Protein AF-A0AAD7I035-F1 (afdb_monomer_lite)

Sequence (228 aa):
MGWVGRDLISHREHSFSTWTPFFSTLRHLICLYLCLMASRVHTRFTDNDDALLVKYIAKYNPGVQGRSGNKIYETLVENAENKWSWAARHPWSGWRDRYRRKEVEFNRRIRKYQAEKNLPTENAHYIPGTQKRKVSDDEDMEESKRKRKRASMEYVRKRAKVEVHEEEESGSEGEVQDEIEYVPFLVHAVLAFMLSDLIQPGTCPLPPHACARYLSRHRDPGRTASLQ

Foldseek 3Di:
DDDDDDDDPPPPPDPPPPPPDPVPVVVVVVVVVVVVVPDPPLDDDDVVNLLVLLVQCLVPPLDPPCLLPLVSLQCQCPCVVCPCVVSVNHHSVVSSVVCVVCVVVSVVSSVVVCVVVVHDHPVPPPDPPDDPPPPPPPPVVVVVVVVVVVVVVVVVVVVVVVVVVVVVPPDDPDPDPPPPPVPPVVVVVVVVVVVVVVDDPPDPVDDPVVVVVVVVVPPDPDPDDDDD

Structure (mmCIF, N/CA/C/O backbone):
data_AF-A0AAD7I035-F1
#
_entry.id   AF-A0AAD7I035-F1
#
loop_
_atom_site.group_PDB
_atom_site.id
_atom_site.type_symbol
_atom_site.label_atom_id
_atom_site.label_alt_id
_atom_site.label_comp_id
_atom_site.label_asym_id
_atom_site.label_entity_id
_atom_site.label_seq_id
_atom_site.pdbx_PDB_ins_code
_atom_site.Cartn_x
_atom_site.Cartn_y
_atom_site.Cartn_z
_atom_site.occupancy
_atom_site.B_iso_or_equiv
_atom_site.auth_seq_id
_atom_site.auth_comp_id
_atom_site.auth_asym_id
_atom_site.auth_atom_id
_atom_site.pdbx_PDB_model_num
ATOM 1 N N . MET A 1 1 ? 0.147 12.382 96.719 1.00 45.06 1 MET A N 1
ATOM 2 C CA . MET A 1 1 ? -0.514 13.520 96.043 1.00 45.06 1 MET A CA 1
ATOM 3 C C . MET A 1 1 ? 0.493 14.038 95.024 1.00 45.06 1 MET A C 1
ATOM 5 O O . MET A 1 1 ? 1.538 14.488 95.448 1.00 45.06 1 MET A O 1
ATOM 9 N N . GLY A 1 2 ? 0.401 13.869 93.712 1.00 59.47 2 GLY A N 1
ATOM 10 C CA . GLY A 1 2 ? -0.707 13.548 92.824 1.00 59.47 2 GLY A CA 1
ATOM 11 C C . GLY A 1 2 ? -0.663 14.572 91.695 1.00 59.47 2 GLY A C 1
ATOM 12 O O . GLY A 1 2 ? -1.162 15.656 91.926 1.00 59.47 2 GLY A O 1
ATOM 13 N N . TRP A 1 3 ? -0.064 14.249 90.541 1.00 42.31 3 TRP A N 1
ATOM 14 C CA . TRP A 1 3 ? -0.272 14.969 89.276 1.00 42.31 3 TRP A CA 1
ATOM 15 C C . TRP A 1 3 ? -0.188 13.964 88.108 1.00 42.31 3 TRP A C 1
ATOM 17 O O . TRP A 1 3 ? 0.754 13.177 88.069 1.00 42.31 3 TRP A O 1
ATOM 27 N N . VAL A 1 4 ? -1.301 13.683 87.409 1.00 46.66 4 VAL A N 1
ATOM 28 C CA . VAL A 1 4 ? -1.787 14.278 86.129 1.00 46.66 4 VAL A CA 1
ATOM 29 C C . VAL A 1 4 ? -0.771 14.095 84.992 1.00 46.66 4 VAL A C 1
ATOM 31 O O . VAL A 1 4 ? 0.379 14.459 85.159 1.00 46.66 4 VAL A O 1
ATOM 34 N N . GLY A 1 5 ? -1.058 13.569 83.804 1.00 47.53 5 GLY A N 1
ATOM 35 C CA . GLY A 1 5 ? -2.248 13.046 83.138 1.00 47.53 5 GLY A CA 1
ATOM 36 C C . GLY A 1 5 ? -1.771 12.607 81.743 1.00 47.53 5 GLY A C 1
ATOM 37 O O . GLY A 1 5 ? -0.877 13.230 81.179 1.00 47.53 5 GLY A O 1
ATOM 38 N N . ARG A 1 6 ? -2.270 11.475 81.236 1.00 48.25 6 ARG A N 1
ATOM 39 C CA . ARG A 1 6 ? -1.911 10.945 79.911 1.00 48.25 6 ARG A CA 1
ATOM 40 C C . ARG A 1 6 ? -2.783 11.624 78.863 1.00 48.25 6 ARG A C 1
ATOM 42 O O . ARG A 1 6 ? -4.003 11.479 78.924 1.00 48.25 6 ARG A O 1
ATOM 49 N N . ASP A 1 7 ? -2.165 12.308 77.911 1.00 56.44 7 ASP A N 1
ATOM 50 C CA . ASP A 1 7 ? -2.861 12.859 76.754 1.00 56.44 7 ASP A CA 1
ATOM 51 C C . ASP A 1 7 ? -3.323 11.727 75.827 1.00 56.44 7 ASP A C 1
ATOM 53 O O . ASP A 1 7 ? -2.526 10.985 75.248 1.00 56.44 7 ASP A O 1
ATOM 57 N N . LEU A 1 8 ? -4.646 11.589 75.713 1.00 50.62 8 LEU A N 1
ATOM 58 C CA . LEU A 1 8 ? -5.305 10.798 74.684 1.00 50.62 8 LEU A CA 1
ATOM 59 C C . LEU A 1 8 ? -5.174 11.527 73.342 1.00 50.62 8 LEU A C 1
ATOM 61 O O . LEU A 1 8 ? -5.821 12.549 73.110 1.00 50.62 8 LEU A O 1
ATOM 65 N N . ILE A 1 9 ? -4.380 10.966 72.431 1.00 57.44 9 ILE A N 1
ATOM 66 C CA . ILE A 1 9 ? -4.366 11.357 71.020 1.00 57.44 9 ILE A CA 1
ATOM 67 C C . ILE A 1 9 ? -5.688 10.895 70.402 1.00 57.44 9 ILE A C 1
ATOM 69 O O . ILE A 1 9 ? -5.910 9.718 70.120 1.00 57.44 9 ILE A O 1
ATOM 73 N N . SER A 1 10 ? -6.591 11.859 70.251 1.00 60.38 10 SER A N 1
ATOM 74 C CA . SER A 1 10 ? -7.872 11.723 69.575 1.00 60.38 10 SER A CA 1
ATOM 75 C C . SER A 1 10 ? -7.628 11.429 68.090 1.00 60.38 10 SER A C 1
ATOM 77 O O . SER A 1 10 ? -7.232 12.309 67.322 1.00 60.38 10 SER A O 1
ATOM 79 N N . HIS A 1 11 ? -7.831 10.172 67.687 1.00 45.28 11 HIS A N 1
ATOM 80 C CA . HIS A 1 11 ? -7.890 9.775 66.283 1.00 45.28 11 HIS A CA 1
ATOM 81 C C . HIS A 1 11 ? -9.107 10.444 65.637 1.00 45.28 11 HIS A C 1
ATOM 83 O O . HIS A 1 11 ? -10.247 10.003 65.758 1.00 45.28 11 HIS A O 1
ATOM 89 N N . ARG A 1 12 ? -8.839 11.564 64.968 1.00 54.31 12 ARG A N 1
ATOM 90 C CA . ARG A 1 12 ? -9.788 12.313 64.153 1.00 54.31 12 ARG A CA 1
ATOM 91 C C . ARG A 1 12 ? -10.077 11.517 62.883 1.00 54.31 12 ARG A C 1
ATOM 93 O O . ARG A 1 12 ? -9.385 11.683 61.878 1.00 54.31 12 ARG A O 1
ATOM 100 N N . GLU A 1 13 ? -11.094 10.662 62.943 1.00 51.31 13 GLU A N 1
ATOM 101 C CA . GLU A 1 13 ? -11.678 9.998 61.779 1.00 51.31 13 GLU A CA 1
ATOM 102 C C . GLU A 1 13 ? -12.169 11.055 60.778 1.00 51.31 13 GLU A C 1
ATOM 104 O O . GLU A 1 13 ? -13.248 11.635 60.902 1.00 51.31 13 GLU A O 1
ATOM 109 N N . HIS A 1 14 ? -11.335 11.355 59.780 1.00 53.62 14 HIS A N 1
ATOM 110 C CA . HIS A 1 14 ? -11.759 12.122 58.620 1.00 53.62 14 HIS A CA 1
ATOM 111 C C . HIS A 1 14 ? -12.588 11.200 57.738 1.00 53.62 14 HIS A C 1
ATOM 113 O O . HIS A 1 14 ? -12.058 10.386 56.986 1.00 53.62 14 HIS A O 1
ATOM 119 N N . SER A 1 15 ? -13.905 11.364 57.840 1.00 57.28 15 SER A N 1
ATOM 120 C CA . SER A 1 15 ? -14.875 10.887 56.862 1.00 57.28 15 SER A CA 1
ATOM 121 C C . SER A 1 15 ? -14.508 11.399 55.462 1.00 57.28 15 SER A C 1
ATOM 123 O O . SER A 1 15 ? -14.905 12.489 55.052 1.00 57.28 15 SER A O 1
ATOM 125 N N . PHE A 1 16 ? -13.757 10.600 54.705 1.00 47.81 16 PHE A N 1
ATOM 126 C CA . PHE A 1 16 ? -13.584 10.728 53.257 1.00 47.81 16 PHE A CA 1
ATOM 127 C C . PHE A 1 16 ? -14.875 10.251 52.562 1.00 47.81 16 PHE A C 1
ATOM 129 O O . PHE A 1 16 ? -14.910 9.191 51.950 1.00 47.81 16 PHE A O 1
ATOM 136 N N . SER A 1 17 ? -15.984 10.985 52.709 1.00 55.03 17 SER A N 1
ATOM 137 C CA . SER A 1 17 ? -17.295 10.560 52.171 1.00 55.03 17 SER A CA 1
ATOM 138 C C . SER A 1 17 ? -17.927 11.538 51.170 1.00 55.03 17 SER A C 1
ATOM 140 O O . SER A 1 17 ? -19.093 11.401 50.822 1.00 55.03 17 SER A O 1
ATOM 142 N N . THR A 1 18 ? -17.185 12.526 50.655 1.00 52.34 18 THR A N 1
ATOM 143 C CA . THR A 1 18 ? -17.774 13.565 49.776 1.00 52.34 18 THR A CA 1
ATOM 144 C C . THR A 1 18 ? -16.933 13.971 48.558 1.00 52.34 18 THR A C 1
ATOM 146 O O . THR A 1 18 ? -17.099 15.069 48.036 1.00 52.34 18 THR A O 1
ATOM 149 N N . TRP A 1 19 ? -16.074 13.091 48.032 1.00 53.50 19 TRP A N 1
ATOM 150 C CA . TRP A 1 19 ? -15.298 13.356 46.803 1.00 53.50 19 TRP A CA 1
ATOM 151 C C . TRP A 1 19 ? -15.692 12.427 45.643 1.00 53.50 19 TRP A C 1
ATOM 153 O O . TRP A 1 19 ? -14.873 11.671 45.131 1.00 53.50 19 TRP A O 1
ATOM 163 N N . THR A 1 20 ? -16.953 12.459 45.201 1.00 53.50 20 THR A N 1
ATOM 164 C CA . THR A 1 20 ? -17.423 11.645 44.057 1.00 53.50 20 THR A CA 1
ATOM 165 C C . THR A 1 20 ? -18.327 12.408 43.078 1.00 53.50 20 THR A C 1
ATOM 167 O O . THR A 1 20 ? -19.483 12.051 42.867 1.00 53.50 20 THR A O 1
ATOM 170 N N . PRO A 1 21 ? -17.796 13.445 42.403 1.00 53.84 21 PRO A N 1
ATOM 171 C CA . PRO A 1 21 ? -18.215 13.658 41.011 1.00 53.84 21 PRO A CA 1
ATOM 172 C C . PRO A 1 21 ? -17.063 13.693 39.990 1.00 53.84 21 PRO A C 1
ATOM 174 O O . PRO A 1 21 ? -17.316 13.572 38.795 1.00 53.84 21 PRO A O 1
ATOM 177 N N . PHE A 1 22 ? -15.797 13.781 40.418 1.00 52.66 22 PHE A N 1
ATOM 178 C CA . PHE A 1 22 ? -14.661 13.916 39.487 1.00 52.66 22 PHE A CA 1
ATOM 179 C C . PHE A 1 22 ? -14.117 12.590 38.922 1.00 52.66 22 PHE A C 1
ATOM 181 O O . PHE A 1 22 ? -13.566 12.569 37.826 1.00 52.66 22 PHE A O 1
ATOM 188 N N . PHE A 1 23 ? -14.307 11.462 39.611 1.00 52.88 23 PHE A N 1
ATOM 189 C CA . PHE A 1 23 ? -13.742 10.171 39.183 1.00 52.88 23 PHE A CA 1
ATOM 190 C C . PHE A 1 23 ? -14.592 9.415 38.141 1.00 52.88 23 PHE A C 1
ATOM 192 O O . PHE A 1 23 ? -14.125 8.443 37.546 1.00 52.88 23 PHE A O 1
ATOM 199 N N . SER A 1 24 ? -15.819 9.874 37.866 1.00 56.06 24 SER A N 1
ATOM 200 C CA . SER A 1 24 ? -16.723 9.242 36.888 1.00 56.06 24 SER A CA 1
ATOM 201 C C . SER A 1 24 ? -16.282 9.479 35.434 1.00 56.06 24 SER A C 1
ATOM 203 O O . SER A 1 24 ? -16.303 8.572 34.601 1.00 56.06 24 SER A O 1
ATOM 205 N N . THR A 1 25 ? -15.788 10.679 35.123 1.00 57.50 25 THR A N 1
ATOM 206 C CA . THR A 1 25 ? -15.349 11.045 33.765 1.00 57.50 25 THR A CA 1
ATOM 207 C C . THR A 1 25 ? -14.040 10.361 33.373 1.00 57.50 25 THR A C 1
ATOM 209 O O . THR A 1 25 ? -13.885 9.927 32.230 1.00 57.50 25 THR A O 1
ATOM 212 N N . LEU A 1 26 ? -13.123 10.171 34.326 1.00 63.47 26 LEU A N 1
ATOM 213 C CA . LEU A 1 26 ? -11.841 9.509 34.079 1.00 63.47 26 LEU A CA 1
ATOM 214 C C . LEU A 1 26 ? -12.014 8.012 33.777 1.00 63.47 26 LEU A C 1
ATOM 216 O O . LEU A 1 26 ? -11.324 7.470 32.914 1.00 63.47 26 LEU A O 1
ATOM 220 N N . ARG A 1 27 ? -12.999 7.356 34.405 1.00 59.50 27 ARG A N 1
ATOM 221 C CA . ARG A 1 27 ? -13.331 5.946 34.151 1.00 59.50 27 ARG A CA 1
ATOM 222 C C . ARG A 1 27 ? -13.883 5.729 32.735 1.00 59.50 27 ARG A C 1
ATOM 224 O O . ARG A 1 27 ? -13.544 4.732 32.101 1.00 59.50 27 ARG A O 1
ATOM 231 N N . HIS A 1 28 ? -14.652 6.682 32.199 1.00 67.94 28 HIS A N 1
ATOM 232 C CA . HIS A 1 28 ? -15.099 6.654 30.801 1.00 67.94 28 HIS A CA 1
ATOM 233 C C . HIS A 1 28 ? -13.962 6.917 29.808 1.00 67.94 28 HIS A C 1
ATOM 235 O O . HIS A 1 28 ? -13.863 6.211 28.806 1.00 67.94 28 HIS A O 1
ATOM 241 N N . LEU A 1 29 ? -13.075 7.875 30.091 1.00 68.50 29 LEU A N 1
ATOM 242 C CA . LEU A 1 29 ? -11.939 8.183 29.217 1.00 68.50 29 LEU A CA 1
ATOM 243 C C . LEU A 1 29 ? -10.923 7.037 29.161 1.00 68.50 29 LEU A C 1
ATOM 245 O O . LEU A 1 29 ? -10.471 6.682 28.077 1.00 68.50 29 LEU A O 1
ATOM 249 N N . ILE A 1 30 ? -10.626 6.397 30.295 1.00 69.69 30 ILE A N 1
ATOM 250 C CA . ILE A 1 30 ? -9.742 5.224 30.348 1.00 69.69 30 ILE A CA 1
ATOM 251 C C . ILE A 1 30 ? -10.386 4.020 29.649 1.00 69.69 30 ILE A C 1
ATOM 253 O O . ILE A 1 30 ? -9.701 3.298 28.931 1.00 69.69 30 ILE A O 1
ATOM 257 N N . CYS A 1 31 ? -11.701 3.818 29.782 1.00 61.22 31 CYS A N 1
ATOM 258 C CA . CYS A 1 31 ? -12.397 2.732 29.089 1.00 61.22 31 CYS A CA 1
ATOM 259 C C . CYS A 1 31 ? -12.448 2.957 27.563 1.00 61.22 31 CYS A C 1
ATOM 261 O O . CYS A 1 31 ? -12.230 2.015 26.805 1.00 61.22 31 CYS A O 1
ATOM 263 N N . LEU A 1 32 ? -12.626 4.202 27.098 1.00 64.56 32 LEU A N 1
ATOM 264 C CA . LEU A 1 32 ? -12.487 4.560 25.679 1.00 64.56 32 LEU A CA 1
ATOM 265 C C . LEU A 1 32 ? -11.048 4.368 25.179 1.00 64.56 32 LEU A C 1
ATOM 267 O O . LEU A 1 32 ? -10.854 3.846 24.084 1.00 64.56 32 LEU A O 1
ATOM 271 N N . TYR A 1 33 ? -10.043 4.725 25.982 1.00 66.50 33 TYR A N 1
ATOM 272 C CA . TYR A 1 33 ? -8.629 4.572 25.634 1.00 66.50 33 TYR A CA 1
ATOM 273 C C . TYR A 1 33 ? -8.201 3.097 25.570 1.00 66.50 33 TYR A C 1
ATOM 275 O O . TYR A 1 33 ? -7.524 2.686 24.633 1.00 66.50 33 TYR A O 1
ATOM 283 N N . LEU A 1 34 ? -8.653 2.264 26.511 1.00 58.75 34 LEU A N 1
ATOM 284 C CA . LEU A 1 34 ? -8.387 0.823 26.510 1.00 58.75 34 LEU A CA 1
ATOM 285 C C . LEU A 1 34 ? -9.183 0.083 25.423 1.00 58.75 34 LEU A C 1
ATOM 287 O O . LEU A 1 34 ? -8.663 -0.863 24.840 1.00 58.75 34 LEU A O 1
ATOM 291 N N . CYS A 1 35 ? -10.389 0.543 25.071 1.00 54.62 35 CYS A N 1
ATOM 292 C CA . CYS A 1 35 ? -11.135 0.031 23.916 1.00 54.62 35 CYS A CA 1
ATOM 293 C C . CYS A 1 35 ? -10.466 0.424 22.581 1.00 54.62 35 CYS A C 1
ATOM 295 O O . CYS A 1 35 ? -10.416 -0.382 21.655 1.00 54.62 35 CYS A O 1
ATOM 297 N N . LEU A 1 36 ? -9.852 1.613 22.500 1.00 57.78 36 LEU A N 1
ATOM 298 C CA . LEU A 1 36 ? -9.013 2.037 21.367 1.00 57.78 36 LEU A CA 1
ATOM 299 C C . LEU A 1 36 ? -7.725 1.194 21.239 1.00 57.78 36 LEU A C 1
ATOM 301 O O . LEU A 1 36 ? -7.207 1.016 20.136 1.00 57.78 36 LEU A O 1
ATOM 305 N N . MET A 1 37 ? -7.216 0.670 22.360 1.00 60.38 37 MET A N 1
ATOM 306 C CA . MET A 1 37 ? -5.990 -0.137 22.441 1.00 60.38 37 MET A CA 1
ATOM 307 C C . MET A 1 37 ? -6.234 -1.651 22.397 1.00 60.38 37 MET A C 1
ATOM 309 O O . MET A 1 37 ? -5.267 -2.415 22.356 1.00 60.38 37 MET A O 1
ATOM 313 N N . ALA A 1 38 ? -7.492 -2.106 22.380 1.00 56.00 38 ALA A N 1
ATOM 314 C CA . ALA A 1 38 ? -7.850 -3.515 22.307 1.00 56.00 38 ALA A CA 1
ATOM 315 C C . ALA A 1 38 ? -7.392 -4.114 20.968 1.00 56.00 38 ALA A C 1
ATOM 317 O O . ALA A 1 38 ? -8.094 -4.079 19.963 1.00 56.00 38 ALA A O 1
ATOM 318 N N . SER A 1 39 ? -6.167 -4.643 20.990 1.00 53.62 39 SER A N 1
ATOM 319 C CA . SER A 1 39 ? -5.624 -5.692 20.135 1.00 53.62 39 SER A CA 1
ATOM 320 C C . SER A 1 39 ? -6.113 -5.629 18.695 1.00 53.62 39 SER A C 1
ATOM 322 O O . SER A 1 39 ? -7.075 -6.297 18.315 1.00 53.62 39 SER A O 1
ATOM 324 N N . ARG A 1 40 ? -5.386 -4.881 17.858 1.00 60.06 40 ARG A N 1
ATOM 325 C CA . ARG A 1 40 ? -5.438 -5.076 16.406 1.00 60.06 40 ARG A CA 1
ATOM 326 C C . ARG A 1 40 ? -5.016 -6.515 16.128 1.00 60.06 40 ARG A C 1
ATOM 328 O O . ARG A 1 40 ? -3.833 -6.793 15.951 1.00 60.06 40 ARG A O 1
ATOM 335 N N . VAL A 1 41 ? -5.979 -7.433 16.134 1.00 68.00 41 VAL A N 1
ATOM 336 C CA . VAL A 1 41 ? -5.798 -8.799 15.664 1.00 68.00 41 VAL A CA 1
ATOM 337 C C . VAL A 1 41 ? -5.250 -8.654 14.257 1.00 68.00 41 VAL A C 1
ATOM 339 O O . VAL A 1 41 ? -5.949 -8.181 13.358 1.00 68.00 41 VAL A O 1
ATOM 342 N N . HIS A 1 42 ? -3.965 -8.965 14.082 1.00 73.25 42 HIS A N 1
ATOM 343 C CA . HIS A 1 42 ? -3.340 -8.864 12.779 1.00 73.25 42 HIS A CA 1
ATOM 344 C C . HIS A 1 42 ? -3.988 -9.930 11.906 1.00 73.25 42 HIS A C 1
ATOM 346 O O . HIS A 1 42 ? -3.659 -11.115 11.977 1.00 73.25 42 HIS A O 1
ATOM 352 N N . THR A 1 43 ? -4.952 -9.512 11.092 1.00 89.12 43 THR A N 1
ATOM 353 C CA . THR A 1 43 ? -5.570 -10.425 10.142 1.00 89.12 43 THR A CA 1
ATOM 354 C C . THR A 1 43 ? -4.501 -10.834 9.129 1.00 89.12 43 THR A C 1
ATOM 356 O O . THR A 1 43 ? -3.608 -10.052 8.789 1.00 89.12 43 THR A O 1
ATOM 359 N N . ARG A 1 44 ? -4.505 -12.096 8.692 1.00 94.81 44 ARG A N 1
ATOM 360 C CA . ARG A 1 44 ? -3.565 -12.545 7.658 1.00 94.81 44 ARG A CA 1
ATOM 361 C C . ARG A 1 44 ? -4.016 -11.993 6.306 1.00 94.81 44 ARG A C 1
ATOM 363 O O . ARG A 1 44 ? -5.199 -12.038 5.979 1.00 94.81 44 ARG A O 1
ATOM 370 N N . PHE A 1 45 ? -3.068 -11.495 5.517 1.00 97.25 45 PHE A N 1
ATOM 371 C CA . PHE A 1 45 ? -3.329 -11.076 4.140 1.00 97.25 45 PHE A CA 1
ATOM 372 C C . PHE A 1 45 ? -3.639 -12.285 3.259 1.00 97.25 45 PHE A C 1
ATOM 374 O O . PHE A 1 45 ? -2.842 -13.224 3.193 1.00 97.25 45 PHE A O 1
ATOM 381 N N . THR A 1 46 ? -4.762 -12.220 2.553 1.00 97.69 46 THR A N 1
ATOM 382 C CA . THR A 1 46 ? -5.189 -13.232 1.580 1.00 97.69 46 THR A CA 1
ATOM 383 C C . THR A 1 46 ? -4.748 -12.865 0.159 1.00 97.69 46 THR A C 1
ATOM 385 O O . THR A 1 46 ? -4.375 -11.724 -0.115 1.00 97.69 46 THR A O 1
ATOM 388 N N . ASP A 1 47 ? -4.824 -13.803 -0.784 1.00 97.94 47 ASP A N 1
ATOM 389 C CA . ASP A 1 47 ? -4.520 -13.502 -2.193 1.00 97.94 47 ASP A CA 1
ATOM 390 C C . ASP A 1 47 ? -5.563 -12.576 -2.835 1.00 97.94 47 ASP A C 1
ATOM 392 O O . ASP A 1 47 ? -5.242 -11.801 -3.743 1.00 97.94 47 ASP A O 1
ATOM 396 N N . ASN A 1 48 ? -6.802 -12.609 -2.330 1.00 97.75 48 ASN A N 1
ATOM 397 C CA . ASN A 1 48 ? -7.857 -11.685 -2.733 1.00 97.75 48 ASN A CA 1
ATOM 398 C C . ASN A 1 48 ? -7.538 -10.248 -2.291 1.00 97.75 48 ASN A C 1
ATOM 400 O O . ASN A 1 48 ? -7.690 -9.321 -3.081 1.00 97.75 48 ASN A O 1
ATOM 404 N N . ASP A 1 49 ? -7.018 -10.074 -1.072 1.00 97.81 49 ASP A N 1
ATOM 405 C CA . ASP A 1 49 ? -6.532 -8.777 -0.579 1.00 97.81 49 ASP A CA 1
ATOM 406 C C . ASP A 1 49 ? -5.423 -8.225 -1.486 1.00 97.81 49 ASP A C 1
ATOM 408 O O . ASP A 1 49 ? -5.479 -7.073 -1.915 1.00 97.81 49 ASP A O 1
ATOM 412 N N . ASP A 1 50 ? -4.454 -9.073 -1.850 1.00 98.38 50 ASP A N 1
ATOM 413 C CA . ASP A 1 50 ? -3.371 -8.697 -2.762 1.00 98.38 50 ASP A CA 1
ATOM 414 C C . ASP A 1 50 ? -3.924 -8.302 -4.151 1.00 98.38 50 ASP A C 1
ATOM 416 O O . ASP A 1 50 ? -3.469 -7.329 -4.755 1.00 98.38 50 ASP A O 1
ATOM 420 N N . ALA A 1 51 ? -4.929 -9.020 -4.667 1.00 98.31 51 ALA A N 1
ATOM 421 C CA . ALA A 1 51 ? -5.566 -8.703 -5.947 1.00 98.31 51 ALA A CA 1
ATOM 422 C C . ALA A 1 51 ? -6.330 -7.371 -5.921 1.00 98.31 51 ALA A C 1
ATOM 424 O O . ALA A 1 51 ? -6.255 -6.600 -6.880 1.00 98.31 51 ALA A O 1
ATOM 425 N N . LEU A 1 52 ? -7.058 -7.095 -4.841 1.00 97.94 52 LEU A N 1
ATOM 426 C CA . LEU A 1 52 ? -7.798 -5.849 -4.656 1.00 97.94 52 LEU A CA 1
ATOM 427 C C . LEU A 1 52 ? -6.852 -4.654 -4.514 1.00 97.94 52 LEU A C 1
ATOM 429 O O . LEU A 1 52 ? -7.066 -3.629 -5.166 1.00 97.94 52 LEU A O 1
ATOM 433 N N . LEU A 1 53 ? -5.758 -4.816 -3.765 1.00 97.88 53 LEU A N 1
ATOM 434 C CA . LEU A 1 53 ? -4.729 -3.789 -3.635 1.00 97.88 53 LEU A CA 1
ATOM 435 C C . LEU A 1 53 ? -4.066 -3.472 -4.986 1.00 97.88 53 LEU A C 1
ATOM 437 O O . LEU A 1 53 ? -3.925 -2.301 -5.336 1.00 97.88 53 LEU A O 1
ATOM 441 N N . VAL A 1 54 ? -3.728 -4.489 -5.790 1.00 98.06 54 VAL A N 1
ATOM 442 C CA . VAL A 1 54 ? -3.203 -4.296 -7.157 1.00 98.06 54 VAL A CA 1
ATOM 443 C C . VAL A 1 54 ? -4.172 -3.484 -8.019 1.00 98.06 54 VAL A C 1
ATOM 445 O O . VAL A 1 54 ? -3.751 -2.529 -8.671 1.00 98.06 54 VAL A O 1
ATOM 448 N N . LYS A 1 55 ? -5.466 -3.833 -8.010 1.00 97.44 55 LYS A N 1
ATOM 449 C CA . LYS A 1 55 ? -6.501 -3.117 -8.777 1.00 97.44 55 LYS A CA 1
ATOM 450 C C . LYS A 1 55 ? -6.614 -1.654 -8.351 1.00 97.44 55 LYS A C 1
ATOM 452 O O . LYS A 1 55 ? -6.760 -0.781 -9.205 1.00 97.44 55 LYS A O 1
ATOM 457 N N . TYR A 1 56 ? -6.547 -1.393 -7.046 1.00 97.00 56 TYR A N 1
ATOM 458 C CA . TYR A 1 56 ? -6.606 -0.043 -6.497 1.00 97.00 56 TYR A CA 1
ATOM 459 C C . TYR A 1 56 ? -5.396 0.793 -6.930 1.00 97.00 56 TYR A C 1
ATOM 461 O O . TYR A 1 56 ? -5.575 1.845 -7.544 1.00 97.00 56 TYR A O 1
ATOM 469 N N . ILE A 1 57 ? -4.171 0.303 -6.701 1.00 96.62 57 ILE A N 1
ATOM 470 C CA . ILE A 1 57 ? -2.946 1.031 -7.071 1.00 96.62 57 ILE A CA 1
ATOM 471 C C . ILE A 1 57 ? -2.921 1.293 -8.580 1.00 96.62 57 ILE A C 1
ATOM 473 O O . ILE A 1 57 ? -2.666 2.417 -8.994 1.00 96.62 57 ILE A O 1
ATOM 477 N N . ALA A 1 58 ? -3.272 0.300 -9.403 1.00 96.31 58 ALA A N 1
ATOM 478 C CA . ALA A 1 58 ? -3.295 0.448 -10.857 1.00 96.31 58 ALA A CA 1
ATOM 479 C C . ALA A 1 58 ? -4.233 1.562 -11.354 1.00 96.31 58 ALA A C 1
ATOM 481 O O . ALA A 1 58 ? -3.950 2.171 -12.385 1.00 96.31 58 ALA A O 1
ATOM 482 N N . LYS A 1 59 ? -5.338 1.811 -10.637 1.00 94.81 59 LYS A N 1
ATOM 483 C CA . LYS A 1 59 ? -6.345 2.822 -10.982 1.00 94.81 59 LYS A CA 1
ATOM 484 C C . LYS A 1 59 ? -5.978 4.220 -10.479 1.00 94.81 59 LYS A C 1
ATOM 486 O O . LYS A 1 59 ? -6.192 5.184 -11.205 1.00 94.81 59 LYS A O 1
ATOM 491 N N . TYR A 1 60 ? -5.473 4.331 -9.250 1.00 93.69 60 TYR A N 1
ATOM 492 C CA . TYR A 1 60 ? -5.266 5.621 -8.573 1.00 93.69 60 TYR A CA 1
ATOM 493 C C . TYR A 1 60 ? -3.827 6.140 -8.632 1.00 93.69 60 TYR A C 1
ATOM 495 O O . TYR A 1 60 ? -3.615 7.340 -8.495 1.00 93.69 60 TYR A O 1
ATOM 503 N N . ASN A 1 61 ? -2.843 5.269 -8.858 1.00 92.94 61 ASN A N 1
ATOM 504 C CA . ASN A 1 61 ? -1.461 5.669 -9.092 1.00 92.94 61 ASN A CA 1
ATOM 505 C C . ASN A 1 61 ? -0.857 4.881 -10.266 1.00 92.94 61 ASN A C 1
ATOM 507 O O . ASN A 1 61 ? -0.201 3.850 -10.065 1.00 92.94 61 ASN A O 1
ATOM 511 N N . PRO A 1 62 ? -1.084 5.345 -11.509 1.00 91.06 62 PRO A N 1
ATOM 512 C CA . PRO A 1 62 ? -0.588 4.646 -12.680 1.00 91.06 62 PRO A CA 1
ATOM 513 C C . PRO A 1 62 ? 0.944 4.618 -12.757 1.00 91.06 62 PRO A C 1
ATOM 515 O O . PRO A 1 62 ? 1.497 3.643 -13.273 1.00 91.06 62 PRO A O 1
ATOM 518 N N . GLY A 1 63 ? 1.618 5.627 -12.192 1.00 88.25 63 GLY A N 1
ATOM 519 C CA . GLY A 1 63 ? 3.075 5.731 -12.109 1.00 88.25 63 GLY A CA 1
ATOM 520 C C . GLY A 1 63 ? 3.698 4.757 -11.113 1.00 88.25 63 GLY A C 1
ATOM 521 O O . GLY A 1 63 ? 3.064 4.386 -10.130 1.00 88.25 63 GLY A O 1
ATOM 522 N N . VAL A 1 64 ? 4.928 4.308 -11.362 1.00 88.00 64 VAL A N 1
ATOM 523 C CA . VAL A 1 64 ? 5.794 3.594 -10.413 1.00 88.00 64 VAL A CA 1
ATOM 524 C C . VAL A 1 64 ? 6.258 4.564 -9.331 1.00 88.00 64 VAL A C 1
ATOM 526 O O . VAL A 1 64 ? 6.342 4.187 -8.158 1.00 88.00 64 VAL A O 1
ATOM 529 N N . GLN A 1 65 ? 6.499 5.825 -9.697 1.00 87.88 65 GLN A N 1
ATOM 530 C CA . GLN A 1 65 ? 6.833 6.864 -8.730 1.00 87.88 65 GLN A CA 1
ATOM 531 C C . GLN A 1 65 ? 5.673 7.087 -7.744 1.00 87.88 65 GLN A C 1
ATOM 533 O O . GLN A 1 65 ? 4.502 7.173 -8.107 1.00 87.88 65 GLN A O 1
ATOM 538 N N . GLY A 1 66 ? 5.993 7.131 -6.450 1.00 86.88 66 GLY A N 1
ATOM 539 C CA . GLY A 1 66 ? 5.008 7.384 -5.394 1.00 86.88 66 GLY A CA 1
ATOM 540 C C . GLY A 1 66 ? 4.180 6.176 -4.935 1.00 86.88 66 GLY A C 1
ATOM 541 O O . GLY A 1 66 ? 3.414 6.322 -3.984 1.00 86.88 66 GLY A O 1
ATOM 542 N N . ARG A 1 67 ? 4.348 4.970 -5.506 1.00 93.44 67 ARG A N 1
ATOM 543 C CA . ARG A 1 67 ? 3.646 3.756 -5.013 1.00 93.44 67 ARG A CA 1
ATOM 544 C C . ARG A 1 67 ? 4.043 3.357 -3.588 1.00 93.44 67 ARG A C 1
ATOM 546 O O . ARG A 1 67 ? 3.263 2.719 -2.890 1.00 93.44 67 ARG A O 1
ATOM 553 N N . SER A 1 68 ? 5.227 3.764 -3.137 1.00 92.38 68 SER A N 1
ATOM 554 C CA . SER A 1 68 ? 5.746 3.483 -1.786 1.00 92.38 68 SER A CA 1
ATOM 555 C C . SER A 1 68 ? 5.407 4.567 -0.749 1.00 92.38 68 SER A C 1
ATOM 557 O O . SER A 1 68 ? 5.753 4.420 0.429 1.00 92.38 68 SER A O 1
ATOM 559 N N . GLY A 1 69 ? 4.762 5.662 -1.172 1.00 93.50 69 GLY A N 1
ATOM 560 C CA . GLY A 1 69 ? 4.377 6.774 -0.298 1.00 93.50 69 GLY A CA 1
ATOM 561 C C . GLY A 1 69 ? 3.196 6.423 0.608 1.00 93.50 69 GLY A C 1
ATOM 562 O O . GLY A 1 69 ? 2.391 5.569 0.264 1.00 93.50 69 GLY A O 1
ATOM 563 N N . ASN A 1 70 ? 3.070 7.084 1.761 1.00 96.25 70 ASN A N 1
ATOM 564 C CA . ASN A 1 70 ? 2.004 6.779 2.729 1.00 96.25 70 ASN A CA 1
ATOM 565 C C . ASN A 1 70 ? 0.619 7.226 2.242 1.00 96.25 70 ASN A C 1
ATOM 567 O O . ASN A 1 70 ? -0.353 6.492 2.404 1.00 96.25 70 ASN A O 1
ATOM 571 N N . LYS A 1 71 ? 0.553 8.384 1.571 1.00 94.50 71 LYS A N 1
ATOM 572 C CA . LYS A 1 71 ? -0.696 9.062 1.195 1.00 94.50 71 LYS A CA 1
ATOM 573 C C . LYS A 1 71 ? -1.677 8.168 0.428 1.00 94.50 71 LYS A C 1
ATOM 575 O O . LYS A 1 71 ? -2.863 8.180 0.715 1.00 94.50 71 LYS A O 1
ATOM 580 N N . ILE A 1 72 ? -1.192 7.339 -0.502 1.00 96.44 72 ILE A N 1
ATOM 581 C CA . ILE A 1 72 ? -2.053 6.424 -1.276 1.00 96.44 72 ILE A CA 1
ATOM 582 C C . ILE A 1 72 ? -2.753 5.381 -0.390 1.00 96.44 72 ILE A C 1
ATOM 584 O O . ILE A 1 72 ? -3.910 5.040 -0.643 1.00 96.44 72 ILE A O 1
ATOM 588 N N . TYR A 1 73 ? -2.067 4.888 0.645 1.00 96.69 73 TYR A N 1
ATOM 589 C CA . TYR A 1 73 ? -2.588 3.883 1.573 1.00 96.69 73 TYR A CA 1
ATOM 590 C C . TYR A 1 73 ? -3.444 4.512 2.672 1.00 96.69 73 TYR A C 1
ATOM 592 O O . TYR A 1 73 ? -4.414 3.899 3.104 1.00 96.69 73 TYR A O 1
ATOM 600 N N . GLU A 1 74 ? -3.113 5.729 3.102 1.00 95.19 74 GLU A N 1
ATOM 601 C CA . GLU A 1 74 ? -3.958 6.517 4.003 1.00 95.19 74 GLU A CA 1
ATOM 602 C C . GLU A 1 74 ? -5.311 6.792 3.343 1.00 95.19 74 GLU A C 1
ATOM 604 O O . GLU A 1 74 ? -6.333 6.402 3.895 1.00 95.19 74 GLU A O 1
ATOM 609 N N . THR A 1 75 ? -5.322 7.311 2.109 1.00 94.44 75 THR A N 1
ATOM 610 C CA . THR A 1 75 ? -6.561 7.536 1.344 1.00 94.44 75 THR A CA 1
ATOM 611 C C . THR A 1 75 ? -7.336 6.238 1.081 1.00 94.44 75 THR A C 1
ATOM 613 O O . THR A 1 75 ? -8.566 6.239 1.103 1.00 94.44 75 THR A O 1
ATOM 616 N N . LEU A 1 76 ? -6.637 5.112 0.868 1.00 95.12 76 LEU A N 1
ATOM 617 C CA . LEU A 1 76 ? -7.271 3.798 0.701 1.00 95.12 76 LEU A CA 1
ATOM 618 C C . LEU A 1 76 ? -8.058 3.376 1.947 1.00 95.12 76 LEU A C 1
ATOM 620 O O . LEU A 1 76 ? -9.146 2.825 1.814 1.00 95.12 76 LEU A O 1
ATOM 624 N N . VAL A 1 77 ? -7.496 3.592 3.139 1.00 94.69 77 VAL A N 1
ATOM 625 C CA . VAL A 1 77 ? -8.107 3.172 4.409 1.00 94.69 77 VAL A CA 1
ATOM 626 C C . VAL A 1 77 ? -9.124 4.187 4.912 1.00 94.69 77 VAL A C 1
ATOM 628 O O . VAL A 1 77 ? -10.154 3.779 5.439 1.00 94.69 77 VAL A O 1
ATOM 631 N N . GLU A 1 78 ? -8.864 5.482 4.721 1.00 92.88 78 GLU A N 1
ATOM 632 C CA . GLU A 1 78 ? -9.809 6.553 5.041 1.00 92.88 78 GLU A CA 1
ATOM 633 C C . GLU A 1 78 ? -11.133 6.338 4.309 1.00 92.88 78 GLU A C 1
ATOM 635 O O . GLU A 1 78 ? -12.185 6.519 4.914 1.00 92.88 78 GLU A O 1
ATOM 640 N N . ASN A 1 79 ? -11.073 5.875 3.048 1.00 87.62 79 ASN A N 1
ATOM 641 C CA . ASN A 1 79 ? -12.211 5.348 2.293 1.00 87.62 79 ASN A CA 1
ATOM 642 C C . ASN A 1 79 ? -13.497 6.162 2.521 1.00 87.62 79 ASN A C 1
ATOM 644 O O . ASN A 1 79 ? -14.540 5.597 2.843 1.00 87.62 79 ASN A O 1
ATOM 648 N N . ALA A 1 80 ? -13.413 7.489 2.376 1.00 76.88 80 ALA A N 1
ATOM 649 C CA . ALA A 1 80 ? -14.460 8.419 2.809 1.00 76.88 80 ALA A CA 1
ATOM 650 C C . ALA A 1 80 ? -15.856 8.094 2.238 1.00 76.88 80 ALA A C 1
ATOM 652 O O . ALA A 1 80 ? -16.877 8.384 2.853 1.00 76.88 80 ALA A O 1
ATOM 653 N N . GLU A 1 81 ? -15.903 7.447 1.072 1.00 85.25 81 GLU A N 1
ATOM 654 C CA . GLU A 1 81 ? -17.133 7.061 0.375 1.00 85.25 81 GLU A CA 1
ATOM 655 C C . GLU A 1 81 ? -17.525 5.581 0.570 1.00 85.25 81 GLU A C 1
ATOM 657 O O . GLU A 1 81 ? -18.398 5.073 -0.129 1.00 85.25 8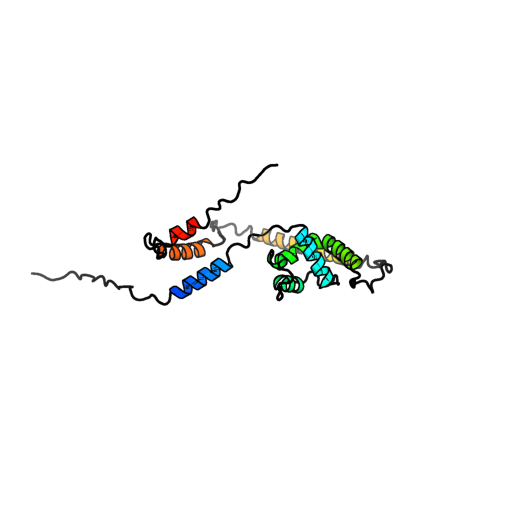1 GLU A O 1
ATOM 662 N N . ASN A 1 82 ? -16.856 4.848 1.464 1.00 89.19 82 ASN A N 1
ATOM 663 C CA . ASN A 1 82 ? -17.039 3.410 1.698 1.00 89.19 82 ASN A CA 1
ATOM 664 C C . ASN A 1 82 ? -16.917 2.514 0.442 1.00 89.19 82 ASN A C 1
ATOM 666 O O . ASN A 1 82 ? -17.343 1.358 0.447 1.00 89.19 82 ASN A O 1
ATOM 670 N N . LYS A 1 83 ? -16.262 2.999 -0.621 1.00 93.38 83 LYS A N 1
ATOM 6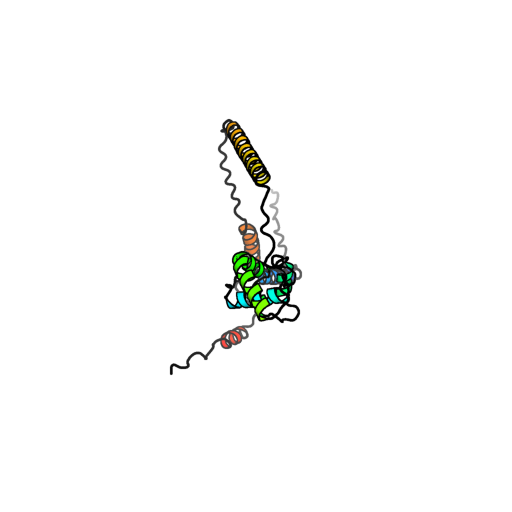71 C CA . LYS A 1 83 ? -16.050 2.283 -1.895 1.00 93.38 83 LYS A CA 1
ATOM 672 C C . LYS A 1 83 ? -15.235 0.996 -1.739 1.00 93.38 83 LYS A C 1
ATOM 674 O O . LYS A 1 83 ? -15.426 0.052 -2.506 1.00 93.38 83 LYS A O 1
ATOM 679 N N . TRP A 1 84 ? -14.326 0.949 -0.766 1.00 94.31 84 TRP A N 1
ATOM 680 C CA . TRP A 1 84 ? -13.423 -0.183 -0.528 1.00 94.31 84 TRP A CA 1
ATOM 681 C C . TRP A 1 84 ? -13.558 -0.727 0.892 1.00 94.31 84 TRP A C 1
ATOM 683 O O . TRP A 1 84 ? -12.635 -0.641 1.694 1.00 94.31 84 TRP A O 1
ATOM 693 N N . SER A 1 85 ? -14.705 -1.326 1.215 1.00 94.25 85 SER A N 1
ATOM 694 C CA . SER A 1 85 ? -14.957 -1.916 2.544 1.00 94.25 85 SER A CA 1
ATOM 695 C C . SER A 1 85 ? -13.876 -2.912 3.001 1.00 94.25 85 SER A C 1
ATOM 697 O O . SER A 1 85 ? -13.589 -3.025 4.190 1.00 94.25 85 SER A O 1
ATOM 699 N N . TRP A 1 86 ? -13.212 -3.594 2.063 1.00 95.06 86 TRP A N 1
ATOM 700 C CA . TRP A 1 86 ? -12.101 -4.508 2.339 1.00 95.06 86 TRP A CA 1
ATOM 701 C C . TRP A 1 86 ? -10.830 -3.811 2.856 1.00 95.06 86 TRP A C 1
ATOM 703 O O . TRP A 1 86 ? -10.029 -4.455 3.534 1.00 95.06 86 TRP A O 1
ATOM 713 N N . ALA A 1 87 ? -10.635 -2.519 2.573 1.00 95.44 87 ALA A N 1
ATOM 714 C CA . ALA A 1 87 ? -9.441 -1.778 2.978 1.00 95.44 87 ALA A CA 1
ATOM 715 C C . ALA A 1 87 ? -9.320 -1.667 4.504 1.00 95.44 87 ALA A C 1
ATOM 717 O O . ALA A 1 87 ? -8.211 -1.730 5.029 1.00 95.44 87 ALA A O 1
ATOM 718 N N . ALA A 1 88 ? -10.449 -1.604 5.217 1.00 92.56 88 ALA A N 1
ATOM 719 C CA . ALA A 1 88 ? -10.501 -1.507 6.676 1.00 92.56 88 ALA A CA 1
ATOM 720 C C . ALA A 1 88 ? -10.002 -2.770 7.409 1.00 92.56 88 ALA A C 1
ATOM 722 O O . ALA A 1 88 ? -9.772 -2.731 8.616 1.00 92.56 88 ALA A O 1
ATOM 723 N N . ARG A 1 89 ? -9.806 -3.897 6.702 1.00 92.62 89 ARG A N 1
ATOM 724 C CA . ARG A 1 89 ? -9.310 -5.154 7.297 1.00 92.62 89 ARG A CA 1
ATOM 725 C C . ARG A 1 89 ? -7.873 -5.059 7.807 1.00 92.62 89 ARG A C 1
ATOM 727 O O . ARG A 1 89 ? -7.496 -5.820 8.699 1.00 92.62 89 ARG A O 1
ATOM 734 N N . HIS A 1 90 ? -7.081 -4.161 7.222 1.00 94.19 90 HIS A N 1
ATOM 735 C CA . HIS A 1 90 ? -5.691 -3.927 7.601 1.00 94.19 90 HIS A CA 1
ATOM 736 C C . HIS A 1 90 ? -5.429 -2.424 7.736 1.00 94.19 90 HIS A C 1
ATOM 738 O O . HIS A 1 90 ? -5.983 -1.634 6.972 1.00 94.19 90 HIS A O 1
ATOM 744 N N . PRO A 1 91 ? -4.563 -2.001 8.671 1.00 93.81 91 PRO A N 1
ATOM 745 C CA . PRO A 1 91 ? -4.149 -0.605 8.756 1.00 93.81 91 PRO A CA 1
ATOM 746 C C . PRO A 1 91 ? -3.344 -0.194 7.514 1.00 93.81 91 PRO A C 1
ATOM 748 O O . PRO A 1 91 ? -2.686 -1.025 6.881 1.00 93.81 91 PRO A O 1
ATOM 751 N N . TRP A 1 92 ? -3.332 1.104 7.197 1.00 95.31 92 TRP A N 1
ATOM 752 C CA . TRP A 1 92 ? -2.631 1.649 6.023 1.00 95.31 92 TRP A CA 1
ATOM 753 C C . TRP A 1 92 ? -1.137 1.288 6.011 1.00 95.31 92 TRP A C 1
ATOM 755 O O . TRP A 1 92 ? -0.573 0.979 4.961 1.00 95.31 92 TRP A O 1
ATOM 765 N N . SER A 1 93 ? -0.504 1.245 7.187 1.00 94.81 93 SER A N 1
ATOM 766 C CA . SER A 1 93 ? 0.893 0.838 7.349 1.00 94.81 93 SER A CA 1
ATOM 767 C C . SER A 1 93 ? 1.109 -0.632 6.981 1.00 94.81 93 SER A C 1
ATOM 769 O O . SER A 1 93 ? 2.091 -0.958 6.317 1.00 94.81 93 SER A O 1
ATOM 771 N N . GLY A 1 94 ? 0.157 -1.504 7.323 1.00 95.06 94 GLY A N 1
ATOM 772 C CA . GLY A 1 94 ? 0.168 -2.918 6.953 1.00 95.06 94 GLY A CA 1
ATOM 773 C C . GLY A 1 94 ? 0.044 -3.120 5.444 1.00 95.06 94 GLY A C 1
ATOM 774 O O . GLY A 1 94 ? 0.805 -3.895 4.865 1.00 95.06 94 GLY A O 1
ATOM 775 N N . TRP A 1 95 ? -0.858 -2.384 4.785 1.00 97.19 95 TRP A N 1
ATOM 776 C CA . TRP A 1 95 ? -0.973 -2.401 3.322 1.00 97.19 95 TRP A CA 1
ATOM 777 C C . TRP A 1 95 ? 0.317 -1.948 2.634 1.00 97.19 95 TRP A C 1
ATOM 779 O O . TRP A 1 95 ? 0.791 -2.605 1.704 1.00 97.19 95 TRP A O 1
ATOM 789 N N . ARG A 1 96 ? 0.925 -0.865 3.127 1.00 97.31 96 ARG A N 1
ATOM 790 C CA . ARG A 1 96 ? 2.200 -0.354 2.616 1.00 97.31 96 ARG A CA 1
ATOM 791 C C . ARG A 1 96 ? 3.329 -1.368 2.777 1.00 97.31 96 ARG A C 1
ATOM 793 O O . ARG A 1 96 ? 4.078 -1.618 1.833 1.00 97.31 96 ARG A O 1
ATOM 800 N N . ASP A 1 97 ? 3.458 -1.969 3.955 1.00 96.56 97 ASP A N 1
ATOM 801 C CA . ASP A 1 97 ? 4.488 -2.974 4.213 1.00 96.56 97 ASP A CA 1
ATOM 802 C C . ASP A 1 97 ? 4.288 -4.229 3.365 1.00 96.56 97 ASP A C 1
ATOM 804 O O . ASP A 1 97 ? 5.262 -4.783 2.846 1.00 96.56 97 ASP A O 1
ATOM 808 N N . ARG A 1 98 ? 3.031 -4.643 3.161 1.00 97.50 98 ARG A N 1
ATOM 809 C CA . ARG A 1 98 ? 2.673 -5.748 2.267 1.00 97.50 98 ARG A CA 1
ATOM 810 C C . ARG A 1 98 ? 3.125 -5.474 0.835 1.00 97.50 98 ARG A C 1
ATOM 812 O O . ARG A 1 98 ? 3.751 -6.352 0.240 1.00 97.50 98 ARG A O 1
ATOM 819 N N . TYR A 1 99 ? 2.862 -4.274 0.316 1.00 97.56 99 TYR A N 1
ATOM 820 C CA . TYR A 1 99 ? 3.339 -3.855 -1.001 1.00 97.56 99 TYR A CA 1
ATOM 821 C C . TYR A 1 99 ? 4.869 -3.863 -1.064 1.00 97.56 99 TYR A C 1
ATOM 823 O O . TYR A 1 99 ? 5.435 -4.521 -1.930 1.00 97.56 99 TYR A O 1
ATOM 831 N N . ARG A 1 100 ? 5.550 -3.216 -0.110 1.00 96.69 100 ARG A N 1
ATOM 832 C CA . ARG A 1 100 ? 7.017 -3.090 -0.092 1.00 96.69 100 ARG A CA 1
ATOM 833 C C . ARG A 1 100 ? 7.729 -4.446 -0.078 1.00 96.69 100 ARG A C 1
ATOM 835 O O . ARG A 1 100 ? 8.693 -4.641 -0.808 1.00 96.69 100 ARG A O 1
ATOM 842 N N . ARG A 1 101 ? 7.242 -5.411 0.710 1.00 97.12 101 ARG A N 1
ATOM 843 C CA . ARG A 1 101 ? 7.820 -6.770 0.764 1.00 97.12 101 ARG A CA 1
ATOM 844 C C . ARG A 1 101 ? 7.626 -7.562 -0.532 1.00 97.12 101 ARG A C 1
ATOM 846 O O . ARG A 1 101 ? 8.404 -8.469 -0.804 1.00 97.12 101 ARG A O 1
ATOM 853 N N . LYS A 1 102 ? 6.586 -7.251 -1.310 1.00 97.50 102 LYS A N 1
ATOM 854 C CA . LYS A 1 102 ? 6.227 -7.944 -2.557 1.00 97.50 102 LYS A CA 1
ATOM 855 C C . LYS A 1 102 ? 6.271 -7.006 -3.768 1.00 97.50 102 LYS A C 1
ATOM 857 O O . LYS A 1 102 ? 5.543 -7.220 -4.736 1.00 97.50 102 LYS A O 1
ATOM 862 N N . GLU A 1 103 ? 7.115 -5.978 -3.730 1.00 96.69 103 GLU A N 1
ATOM 863 C CA . GLU A 1 103 ? 7.064 -4.864 -4.681 1.00 96.69 103 GLU A CA 1
ATOM 864 C C . GLU A 1 103 ? 7.205 -5.330 -6.135 1.00 96.69 103 GLU A C 1
ATOM 866 O O . GLU A 1 103 ? 6.418 -4.940 -6.995 1.00 96.69 103 GLU A O 1
ATOM 871 N N . VAL A 1 104 ? 8.163 -6.221 -6.407 1.00 96.12 104 VAL A N 1
ATOM 872 C CA . VAL A 1 104 ? 8.415 -6.767 -7.751 1.00 96.12 104 VAL A CA 1
ATOM 873 C C . VAL A 1 104 ? 7.180 -7.494 -8.296 1.00 96.12 104 VAL A C 1
ATOM 875 O O . VAL A 1 104 ? 6.769 -7.265 -9.436 1.00 96.12 104 VAL A O 1
ATOM 878 N N . GLU A 1 105 ? 6.550 -8.324 -7.464 1.00 97.38 105 GLU A N 1
ATOM 879 C CA . GLU A 1 105 ? 5.361 -9.096 -7.833 1.00 97.38 105 GLU A CA 1
ATOM 880 C C . GLU A 1 105 ? 4.147 -8.190 -8.057 1.00 97.38 105 GLU A C 1
ATOM 882 O O . GLU A 1 105 ? 3.436 -8.315 -9.058 1.00 97.38 105 GLU A O 1
ATOM 887 N N . PHE A 1 106 ? 3.926 -7.233 -7.155 1.00 97.62 106 PHE A N 1
ATOM 888 C CA . PHE A 1 106 ? 2.836 -6.269 -7.268 1.00 97.62 106 PHE A CA 1
ATOM 889 C C . PHE A 1 106 ? 2.998 -5.402 -8.511 1.00 97.62 106 PHE A C 1
ATOM 891 O O . PHE A 1 106 ? 2.048 -5.265 -9.276 1.00 97.62 106 PHE A O 1
ATOM 898 N N . ASN A 1 107 ? 4.198 -4.889 -8.780 1.00 95.88 107 ASN A N 1
ATOM 899 C CA . ASN A 1 107 ? 4.475 -4.090 -9.970 1.00 95.88 107 ASN A CA 1
ATOM 900 C C . ASN A 1 107 ? 4.228 -4.871 -11.264 1.00 95.88 107 ASN A C 1
ATOM 902 O O . ASN A 1 107 ? 3.642 -4.324 -12.201 1.00 95.88 107 ASN A O 1
ATOM 906 N N . ARG A 1 108 ? 4.605 -6.155 -11.311 1.00 96.25 108 ARG A N 1
ATOM 907 C CA . ARG A 1 108 ? 4.290 -7.045 -12.438 1.00 96.25 108 ARG A CA 1
ATOM 908 C C . ARG A 1 108 ? 2.778 -7.174 -12.643 1.00 96.25 108 ARG A C 1
ATOM 910 O O . ARG A 1 108 ? 2.294 -7.000 -13.761 1.00 96.25 108 ARG A O 1
ATOM 917 N N . ARG A 1 109 ? 2.025 -7.438 -11.570 1.00 97.69 109 ARG A N 1
ATOM 918 C CA . ARG A 1 109 ? 0.559 -7.582 -11.616 1.00 97.69 109 ARG A CA 1
ATOM 919 C C . ARG A 1 109 ? -0.153 -6.272 -11.966 1.00 97.69 109 ARG A C 1
ATOM 921 O O . ARG A 1 109 ? -1.112 -6.306 -12.730 1.00 97.69 109 ARG A O 1
ATOM 928 N N . ILE A 1 110 ? 0.332 -5.135 -11.466 1.00 96.56 110 ILE A N 1
ATOM 929 C CA . ILE A 1 110 ? -0.184 -3.795 -11.785 1.00 96.56 110 ILE A CA 1
ATOM 930 C C . ILE A 1 110 ? -0.027 -3.513 -13.281 1.00 96.56 110 ILE A C 1
ATOM 932 O O . ILE A 1 110 ? -1.011 -3.169 -13.926 1.00 96.56 110 ILE A O 1
ATOM 936 N N . ARG A 1 111 ? 1.170 -3.723 -13.851 1.00 95.31 111 ARG A N 1
ATOM 937 C CA . ARG A 1 111 ? 1.418 -3.524 -15.293 1.00 95.31 111 ARG A CA 1
ATOM 938 C C . ARG A 1 111 ? 0.505 -4.401 -16.148 1.00 95.31 111 ARG A C 1
ATOM 940 O O . ARG A 1 111 ? -0.083 -3.915 -17.108 1.00 95.31 111 ARG A O 1
ATOM 947 N N . LYS A 1 112 ? 0.347 -5.675 -15.769 1.00 96.50 112 LYS A N 1
ATOM 948 C CA . LYS A 1 112 ? -0.572 -6.602 -16.443 1.00 96.50 112 LYS A CA 1
ATOM 949 C C . LYS A 1 112 ? -2.014 -6.082 -16.411 1.00 96.50 112 LYS A C 1
ATOM 951 O O . LYS A 1 112 ? -2.654 -5.998 -17.451 1.00 96.50 112 LYS A O 1
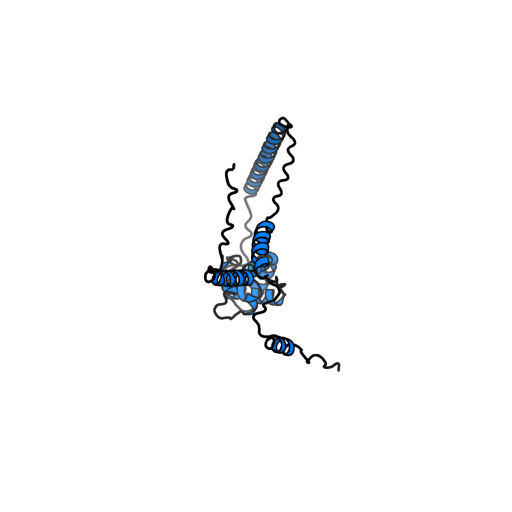ATOM 956 N N . TYR A 1 113 ? -2.495 -5.668 -15.239 1.00 96.62 113 TYR A N 1
ATOM 957 C CA . TYR A 1 113 ? -3.849 -5.136 -15.078 1.00 96.62 113 TYR A CA 1
ATOM 958 C C . TYR A 1 113 ? -4.074 -3.834 -15.864 1.00 96.62 113 TYR A C 1
ATOM 960 O O . TYR A 1 113 ? -5.136 -3.644 -16.453 1.00 96.62 113 TYR A O 1
ATOM 968 N N . GLN A 1 114 ? -3.083 -2.938 -15.896 1.00 95.69 114 GLN A N 1
ATOM 969 C CA . GLN A 1 114 ? -3.144 -1.699 -16.676 1.00 95.69 114 GLN A CA 1
ATOM 970 C C . GLN A 1 114 ? -3.251 -1.980 -18.176 1.00 95.69 114 GLN A C 1
ATOM 972 O O . GLN A 1 114 ? -4.110 -1.393 -18.831 1.00 95.69 114 GLN A O 1
ATOM 977 N N . ALA A 1 115 ? -2.446 -2.916 -18.692 1.00 94.62 115 ALA A N 1
ATOM 978 C CA . ALA A 1 115 ? -2.497 -3.342 -20.088 1.00 94.62 115 ALA A CA 1
ATOM 979 C C . ALA A 1 115 ? -3.859 -3.958 -20.453 1.00 94.62 115 ALA A C 1
ATOM 981 O O . ALA A 1 115 ? -4.459 -3.574 -21.449 1.00 94.62 115 ALA A O 1
ATOM 982 N N . GLU A 1 116 ? -4.399 -4.847 -19.612 1.00 96.31 116 GLU A N 1
ATOM 983 C CA . GLU A 1 116 ? -5.715 -5.475 -19.830 1.00 96.31 116 GLU A CA 1
ATOM 984 C C . GLU A 1 116 ? -6.880 -4.473 -19.822 1.00 96.31 116 GLU A C 1
ATOM 986 O O . GLU A 1 116 ? -7.910 -4.703 -20.455 1.00 96.31 116 GLU A O 1
ATOM 991 N N . LYS A 1 117 ? -6.750 -3.373 -19.074 1.00 96.38 117 LYS A N 1
ATOM 992 C CA . LYS A 1 117 ? -7.794 -2.349 -18.930 1.00 96.38 117 LYS A CA 1
ATOM 993 C C . LYS A 1 117 ? -7.572 -1.112 -19.795 1.00 96.38 117 LYS A C 1
ATOM 995 O O . LYS A 1 117 ? -8.348 -0.170 -19.661 1.00 96.38 117 LYS A O 1
ATOM 1000 N N . ASN A 1 118 ? -6.557 -1.114 -20.664 1.00 94.00 118 ASN A N 1
ATOM 1001 C CA . ASN A 1 118 ? -6.140 0.051 -21.453 1.00 94.00 118 ASN A CA 1
ATOM 1002 C C . ASN A 1 118 ? -5.977 1.316 -20.588 1.00 94.00 118 ASN A C 1
ATOM 1004 O O . ASN A 1 118 ? -6.298 2.425 -21.012 1.00 94.00 118 ASN A O 1
ATOM 1008 N N . LEU A 1 119 ? -5.528 1.147 -19.340 1.00 91.38 119 LEU A N 1
ATOM 1009 C CA . LEU A 1 119 ? -5.257 2.270 -18.451 1.00 91.38 119 LEU A CA 1
ATOM 1010 C C . LEU A 1 119 ? -3.938 2.928 -18.861 1.00 91.38 119 LEU A C 1
ATOM 1012 O O . LEU A 1 119 ? -3.030 2.225 -19.321 1.00 91.38 119 LEU A O 1
ATOM 1016 N N . PRO A 1 120 ? -3.797 4.251 -18.657 1.00 83.88 120 PRO A N 1
ATOM 1017 C CA . PRO A 1 120 ? -2.543 4.940 -18.907 1.00 83.88 120 PRO A CA 1
ATOM 1018 C C . PRO A 1 120 ? -1.451 4.267 -18.080 1.00 83.88 120 PRO A C 1
ATOM 1020 O O . PRO A 1 120 ? -1.416 4.347 -16.855 1.00 83.88 120 PRO A O 1
ATOM 1023 N N . THR A 1 121 ? -0.582 3.539 -18.768 1.00 81.50 121 THR A N 1
ATOM 1024 C CA . THR A 1 121 ? 0.649 3.039 -18.178 1.00 81.50 121 THR A CA 1
ATOM 1025 C C . THR A 1 121 ? 1.606 4.223 -18.183 1.00 81.50 121 THR A C 1
ATOM 1027 O O . THR A 1 121 ? 1.675 4.935 -19.184 1.00 81.50 121 THR A O 1
ATOM 1030 N N . GLU A 1 122 ? 2.359 4.429 -17.099 1.00 68.12 122 GLU A N 1
ATOM 1031 C CA . GLU A 1 122 ? 3.422 5.455 -16.966 1.00 68.12 122 GLU A CA 1
ATOM 1032 C C . GLU A 1 122 ? 4.333 5.564 -18.209 1.00 68.12 122 GLU A C 1
ATOM 1034 O O . GLU A 1 122 ? 4.941 6.591 -18.485 1.00 68.12 122 GLU A O 1
ATOM 1039 N N . ASN A 1 123 ? 4.360 4.493 -19.000 1.00 53.53 123 ASN A N 1
ATOM 1040 C CA . ASN A 1 123 ? 5.189 4.274 -20.160 1.00 53.53 123 ASN A CA 1
ATOM 1041 C C . ASN A 1 123 ? 4.547 4.584 -21.524 1.00 53.53 123 ASN A C 1
ATOM 1043 O O . ASN A 1 123 ? 5.150 4.229 -22.530 1.00 53.53 123 ASN A O 1
ATOM 1047 N N . ALA A 1 124 ? 3.422 5.305 -21.623 1.00 53.59 124 ALA A N 1
ATOM 1048 C CA . ALA A 1 124 ? 3.017 5.869 -22.925 1.00 53.59 124 ALA A CA 1
ATOM 1049 C C . ALA A 1 124 ? 4.095 6.811 -23.525 1.00 53.59 124 ALA A C 1
ATOM 1051 O O . ALA A 1 124 ? 4.065 7.094 -24.718 1.00 53.59 124 ALA A O 1
ATOM 1052 N N . HIS A 1 125 ? 5.092 7.221 -22.723 1.00 47.56 125 HIS A N 1
ATOM 1053 C CA . HIS A 1 125 ? 6.312 7.893 -23.178 1.00 47.56 125 HIS A CA 1
ATOM 1054 C C . HIS A 1 125 ? 7.634 7.147 -22.870 1.00 47.56 125 HIS A C 1
ATOM 1056 O O . HIS A 1 125 ? 8.710 7.688 -23.120 1.00 47.56 125 HIS A O 1
ATOM 1062 N N . TYR A 1 126 ? 7.592 5.908 -22.363 1.00 48.56 126 TYR A N 1
ATOM 1063 C CA . TYR A 1 126 ? 8.785 5.069 -22.174 1.00 48.56 126 TYR A CA 1
ATOM 1064 C C . TYR A 1 126 ? 8.821 4.021 -23.282 1.00 48.56 126 TYR A C 1
ATOM 1066 O O . TYR A 1 126 ? 8.170 2.978 -23.215 1.00 48.56 126 TYR A O 1
ATOM 1074 N N . ILE A 1 127 ? 9.593 4.335 -24.318 1.00 40.84 127 ILE A N 1
ATOM 1075 C CA . ILE A 1 127 ? 9.931 3.430 -25.413 1.00 40.84 127 ILE A CA 1
ATOM 1076 C C . ILE A 1 127 ? 10.770 2.281 -24.822 1.00 40.84 127 ILE A C 1
ATOM 1078 O O . ILE A 1 127 ? 11.893 2.524 -24.368 1.00 40.84 127 ILE A O 1
ATOM 1082 N N . PRO A 1 128 ? 10.294 1.023 -24.830 1.00 43.56 128 PRO A N 1
ATOM 1083 C CA . PRO A 1 128 ? 11.134 -0.124 -24.520 1.00 43.56 128 PRO A CA 1
ATOM 1084 C C . PRO A 1 128 ? 12.064 -0.343 -25.726 1.00 43.56 128 PRO A C 1
ATOM 1086 O O . PRO A 1 128 ? 11.705 -1.041 -26.668 1.00 43.56 128 PRO A O 1
ATOM 1089 N N . GLY A 1 129 ? 13.227 0.318 -25.755 1.00 41.91 129 GLY A N 1
ATOM 1090 C CA . GLY A 1 129 ? 14.148 0.187 -26.897 1.00 41.91 129 GLY A CA 1
ATOM 1091 C C . GLY A 1 129 ? 15.427 1.030 -26.909 1.00 41.91 129 GLY A C 1
ATOM 1092 O O . GLY A 1 129 ? 16.336 0.724 -27.672 1.00 41.91 129 GLY A O 1
ATOM 1093 N N . THR A 1 130 ? 15.575 2.053 -26.072 1.00 42.94 130 THR A N 1
ATOM 1094 C CA . THR A 1 130 ? 16.753 2.946 -26.097 1.00 42.94 130 THR A CA 1
ATOM 1095 C C . THR A 1 130 ? 17.013 3.420 -24.664 1.00 42.94 130 THR A C 1
ATOM 1097 O O . THR A 1 130 ? 16.116 3.977 -24.055 1.00 42.94 130 THR A O 1
ATOM 1100 N N . GLN A 1 131 ? 18.141 3.248 -23.986 1.00 41.53 131 GLN A N 1
ATOM 1101 C CA . GLN A 1 131 ? 19.494 2.900 -24.369 1.00 41.53 131 GLN A CA 1
ATOM 1102 C C . GLN A 1 131 ? 20.069 2.039 -23.240 1.00 41.53 131 GLN A C 1
ATOM 1104 O O . GLN A 1 131 ? 19.950 2.370 -22.058 1.00 41.53 131 GLN A O 1
ATOM 1109 N N . LYS A 1 132 ? 20.770 0.971 -23.614 1.00 44.34 132 LYS A N 1
ATOM 1110 C CA . LYS A 1 132 ? 21.886 0.444 -22.834 1.00 44.34 132 LYS A CA 1
ATOM 1111 C C . LYS A 1 132 ? 22.822 1.631 -22.591 1.00 44.34 132 LYS A C 1
ATOM 1113 O O . LYS A 1 132 ? 23.612 1.966 -23.470 1.00 44.34 132 LYS A O 1
ATOM 1118 N N . ARG A 1 133 ? 22.693 2.320 -21.450 1.00 41.22 133 ARG A N 1
ATOM 1119 C CA . ARG A 1 133 ? 23.768 3.185 -20.969 1.00 41.22 133 ARG A CA 1
ATOM 1120 C C . ARG A 1 133 ? 24.952 2.243 -20.829 1.00 41.22 133 ARG A C 1
ATOM 1122 O O . ARG A 1 133 ? 24.974 1.397 -19.939 1.00 41.22 133 ARG A O 1
ATOM 1129 N N . LYS A 1 134 ? 25.881 2.321 -21.784 1.00 48.97 134 LYS A N 1
ATOM 1130 C CA . LYS A 1 134 ? 27.268 1.988 -21.506 1.00 48.97 134 LYS A CA 1
ATOM 1131 C C . LYS A 1 134 ? 27.593 2.831 -20.280 1.00 48.97 134 LYS A C 1
ATOM 1133 O O . LYS A 1 134 ? 27.657 4.050 -20.376 1.00 48.97 134 LYS A O 1
ATOM 1138 N N . VAL A 1 135 ? 27.624 2.178 -19.126 1.00 49.31 135 VAL A N 1
ATOM 1139 C CA . VAL A 1 135 ? 28.336 2.675 -17.962 1.00 49.31 135 VAL A CA 1
ATOM 1140 C C . VAL A 1 135 ? 29.773 2.776 -18.447 1.00 49.31 135 VAL A C 1
ATOM 1142 O O . VAL A 1 135 ? 30.458 1.774 -18.598 1.00 49.31 135 VAL A O 1
ATOM 1145 N N . SER A 1 136 ? 30.151 3.969 -18.875 1.00 55.31 136 SER A N 1
ATOM 1146 C CA . SER A 1 136 ? 31.535 4.378 -19.013 1.00 55.31 136 SER A CA 1
ATOM 1147 C C . SER A 1 136 ? 31.815 5.224 -17.783 1.00 55.31 136 SER A C 1
ATOM 1149 O O . SER A 1 136 ? 31.808 6.433 -17.906 1.00 55.31 136 SER A O 1
ATOM 1151 N N . ASP A 1 137 ? 31.897 4.578 -16.618 1.00 53.78 137 ASP A N 1
ATOM 1152 C CA . ASP A 1 137 ? 32.359 5.149 -15.342 1.00 53.78 137 ASP A CA 1
ATOM 1153 C C . ASP A 1 137 ? 32.710 3.978 -14.398 1.00 53.78 137 ASP A C 1
ATOM 1155 O O . ASP A 1 137 ? 32.195 3.846 -13.288 1.00 53.78 137 ASP A O 1
ATOM 1159 N N . ASP A 1 138 ? 33.559 3.057 -14.866 1.00 56.72 138 ASP A N 1
ATOM 1160 C CA . ASP A 1 138 ? 34.141 2.017 -14.002 1.00 56.72 138 ASP A CA 1
ATOM 1161 C C . ASP A 1 138 ? 35.154 2.611 -12.995 1.00 56.72 138 ASP A C 1
ATOM 1163 O O . ASP A 1 138 ? 35.507 1.956 -12.013 1.00 56.72 138 ASP A O 1
ATOM 1167 N N . GLU A 1 139 ? 35.586 3.865 -13.174 1.00 60.41 139 GLU A N 1
ATOM 1168 C CA . GLU A 1 139 ? 36.560 4.516 -12.285 1.00 60.41 139 GLU A CA 1
ATOM 1169 C C . GLU A 1 139 ? 35.921 5.071 -10.995 1.00 60.41 139 GLU A C 1
ATOM 1171 O O . GLU A 1 139 ? 36.464 4.880 -9.903 1.00 60.41 139 GLU A O 1
ATOM 1176 N N . ASP A 1 140 ? 34.712 5.640 -11.065 1.00 60.97 140 ASP A N 1
ATOM 1177 C CA . ASP A 1 140 ? 34.069 6.289 -9.907 1.00 60.97 140 ASP A CA 1
ATOM 1178 C C . ASP A 1 140 ? 33.487 5.290 -8.885 1.00 60.97 140 ASP A C 1
ATOM 1180 O O . ASP A 1 140 ? 33.400 5.559 -7.678 1.00 60.97 140 ASP A O 1
ATOM 1184 N N . MET A 1 141 ? 33.121 4.081 -9.329 1.00 69.69 141 MET A N 1
ATOM 1185 C CA . MET A 1 141 ? 32.617 3.045 -8.420 1.00 69.69 141 MET A CA 1
ATOM 1186 C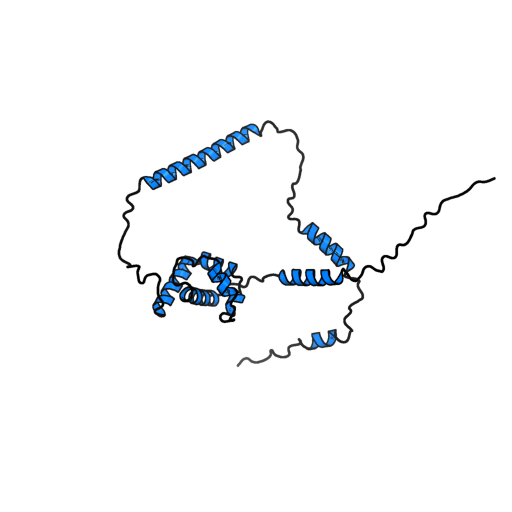 C . MET A 1 141 ? 33.731 2.457 -7.539 1.00 69.69 141 MET A C 1
ATOM 1188 O O . MET A 1 141 ? 33.473 2.059 -6.395 1.00 69.69 141 MET A O 1
ATOM 1192 N N . GLU A 1 142 ? 34.970 2.428 -8.035 1.00 77.62 142 GLU A N 1
ATOM 1193 C CA . GLU A 1 142 ? 36.126 1.921 -7.293 1.00 77.62 142 GLU A CA 1
ATOM 1194 C C . GLU A 1 142 ? 36.626 2.942 -6.254 1.00 77.62 142 GLU A C 1
ATOM 1196 O O . GLU A 1 142 ? 36.922 2.567 -5.114 1.00 77.62 142 GLU A O 1
ATOM 1201 N N . GLU A 1 143 ? 36.595 4.240 -6.575 1.00 79.06 143 GLU A N 1
ATOM 1202 C CA . GLU A 1 143 ? 36.834 5.348 -5.633 1.00 79.06 143 GLU A CA 1
ATOM 1203 C C . GLU A 1 143 ? 35.880 5.258 -4.422 1.00 79.06 143 GLU A C 1
ATOM 1205 O O . GLU A 1 143 ? 36.296 5.301 -3.255 1.00 79.06 143 GLU A O 1
ATOM 1210 N N . SER A 1 144 ? 34.587 5.022 -4.680 1.00 79.00 144 SER A N 1
ATOM 1211 C CA . SER A 1 144 ? 33.562 4.907 -3.634 1.00 79.00 144 SER A CA 1
ATOM 1212 C C . SER A 1 144 ? 33.763 3.681 -2.729 1.00 79.00 144 SER A C 1
ATOM 1214 O O . SER A 1 144 ? 33.601 3.761 -1.502 1.00 79.00 144 SER A O 1
ATOM 1216 N N . LYS A 1 145 ? 34.182 2.540 -3.299 1.00 81.88 145 LYS A N 1
ATOM 1217 C CA . LYS A 1 145 ? 34.534 1.334 -2.527 1.00 81.88 145 LYS A CA 1
ATOM 1218 C C . LYS A 1 145 ? 35.776 1.560 -1.663 1.00 81.88 145 LYS A C 1
ATOM 1220 O O . LYS A 1 145 ? 35.773 1.182 -0.487 1.00 81.88 145 LYS A O 1
ATOM 1225 N N . ARG A 1 146 ? 36.806 2.228 -2.195 1.00 82.31 146 ARG A N 1
ATOM 1226 C CA . ARG A 1 146 ? 38.027 2.580 -1.450 1.00 82.31 146 ARG A CA 1
ATOM 1227 C C . ARG A 1 146 ? 37.727 3.515 -0.280 1.00 82.31 146 ARG A C 1
ATOM 1229 O O . ARG A 1 146 ? 38.209 3.268 0.828 1.00 82.31 146 ARG A O 1
ATOM 1236 N N . LYS A 1 147 ? 36.872 4.524 -0.476 1.00 83.69 147 LYS A N 1
ATOM 1237 C CA . LYS A 1 147 ? 36.472 5.469 0.581 1.00 83.69 147 LYS A CA 1
ATOM 1238 C C . LYS A 1 147 ? 35.699 4.782 1.714 1.00 83.69 147 LYS A C 1
ATOM 1240 O O . LYS A 1 147 ? 36.011 5.006 2.883 1.00 83.69 147 LYS A O 1
ATOM 1245 N N . ARG A 1 148 ? 34.771 3.868 1.389 1.00 80.62 148 ARG A N 1
ATOM 1246 C CA . ARG A 1 148 ? 34.063 3.045 2.394 1.00 80.62 148 ARG A CA 1
ATOM 1247 C C . ARG A 1 148 ? 35.002 2.121 3.170 1.00 80.62 148 ARG A C 1
ATOM 1249 O O . ARG A 1 148 ? 34.881 2.027 4.390 1.00 80.62 148 ARG A O 1
ATOM 1256 N N . LYS A 1 149 ? 35.969 1.483 2.500 1.00 87.62 149 LYS A N 1
ATOM 1257 C CA . LYS A 1 149 ? 36.949 0.604 3.162 1.00 87.62 149 LYS A CA 1
ATOM 1258 C C . LYS A 1 149 ? 37.859 1.379 4.123 1.00 87.62 149 LYS A C 1
ATOM 1260 O O . LYS A 1 149 ? 38.128 0.896 5.221 1.00 87.62 149 LYS A O 1
ATOM 1265 N N . ARG A 1 150 ? 38.279 2.598 3.752 1.00 86.19 150 ARG A N 1
ATOM 1266 C CA . ARG A 1 150 ? 39.075 3.487 4.619 1.00 86.19 150 ARG A CA 1
ATOM 1267 C C . ARG A 1 150 ? 38.311 3.893 5.882 1.00 86.19 150 ARG A C 1
ATOM 1269 O O . ARG A 1 150 ? 38.847 3.735 6.973 1.00 86.19 150 ARG A O 1
ATOM 1276 N N . ALA A 1 151 ? 37.055 4.321 5.741 1.00 83.19 151 ALA A N 1
ATOM 1277 C CA . ALA A 1 151 ? 36.214 4.700 6.879 1.00 83.19 151 ALA A CA 1
ATOM 1278 C C . ALA A 1 151 ? 35.940 3.516 7.828 1.00 83.19 151 ALA A C 1
ATOM 1280 O O . ALA A 1 151 ? 36.005 3.664 9.046 1.00 83.19 151 ALA A O 1
ATOM 1281 N N . SER A 1 152 ? 35.703 2.318 7.278 1.00 89.25 152 SER A N 1
ATOM 1282 C CA . SER A 1 152 ? 35.491 1.109 8.084 1.00 89.25 152 SER A CA 1
ATOM 1283 C C . SER A 1 152 ? 36.738 0.706 8.880 1.00 89.25 152 SER A C 1
ATOM 1285 O O . SER A 1 152 ? 36.619 0.330 10.042 1.00 89.25 152 SER A O 1
ATOM 1287 N N . MET A 1 153 ? 37.931 0.793 8.284 1.00 89.25 153 MET A N 1
ATOM 1288 C CA . MET A 1 153 ? 39.195 0.507 8.979 1.00 89.25 153 MET A CA 1
ATOM 1289 C C . MET A 1 153 ? 39.503 1.536 10.072 1.00 89.25 153 MET A C 1
ATOM 1291 O O . MET A 1 153 ? 40.030 1.179 11.124 1.00 89.25 153 MET A O 1
ATOM 1295 N N . GLU A 1 154 ? 39.162 2.807 9.848 1.00 91.56 154 GLU A N 1
ATOM 1296 C CA . GLU A 1 154 ? 39.358 3.862 10.844 1.00 91.56 154 GLU A CA 1
ATOM 1297 C C . GLU A 1 154 ? 38.500 3.635 12.098 1.00 91.56 154 GLU A C 1
ATOM 1299 O O . GLU A 1 154 ? 38.991 3.811 13.213 1.00 91.56 154 GLU A O 1
ATOM 1304 N N . TYR A 1 155 ? 37.253 3.179 11.931 1.00 82.44 155 TYR A N 1
ATOM 1305 C CA . TYR A 1 155 ? 36.381 2.822 13.053 1.00 82.44 155 TYR A CA 1
ATOM 1306 C C . TYR A 1 155 ? 36.948 1.655 13.877 1.00 82.44 155 TYR A C 1
ATOM 1308 O O . TYR A 1 155 ? 37.019 1.747 15.101 1.00 82.44 155 TYR A O 1
ATOM 1316 N N . VAL A 1 156 ? 37.437 0.598 13.215 1.00 86.44 156 VAL A N 1
ATOM 1317 C CA . VAL A 1 156 ? 38.073 -0.549 13.894 1.00 86.44 156 VAL A CA 1
ATOM 1318 C C . VAL A 1 156 ? 39.323 -0.112 14.668 1.00 86.44 156 VAL A C 1
ATOM 1320 O O . VAL A 1 156 ? 39.497 -0.499 15.821 1.00 86.44 156 VAL A O 1
ATOM 1323 N N . ARG A 1 157 ? 40.165 0.755 14.085 1.00 85.06 157 ARG A N 1
ATOM 1324 C CA . ARG A 1 157 ? 41.368 1.278 14.756 1.00 85.06 157 ARG A CA 1
ATOM 1325 C C . ARG A 1 157 ? 41.038 2.157 15.966 1.00 85.06 157 ARG A C 1
ATOM 1327 O O . ARG A 1 157 ? 41.765 2.113 16.954 1.00 85.06 157 ARG A O 1
ATOM 1334 N N . LYS A 1 158 ? 39.972 2.962 15.892 1.00 84.56 158 LYS A N 1
ATOM 1335 C CA . LYS A 1 158 ? 39.502 3.777 17.022 1.00 84.56 158 LYS A CA 1
ATOM 1336 C C . LYS A 1 158 ? 38.979 2.900 18.158 1.00 84.56 158 LYS A C 1
ATOM 1338 O O . LYS A 1 158 ? 39.348 3.149 19.297 1.00 84.56 158 LYS A O 1
ATOM 1343 N N . ARG A 1 159 ? 38.218 1.846 17.849 1.00 78.56 159 ARG A N 1
ATOM 1344 C CA . ARG A 1 159 ? 37.709 0.897 18.850 1.00 78.56 159 ARG A CA 1
ATOM 1345 C C . ARG A 1 159 ? 38.830 0.149 19.579 1.00 78.56 159 ARG A C 1
ATOM 1347 O O . ARG A 1 159 ? 38.855 0.158 20.800 1.00 78.56 159 ARG A O 1
ATOM 1354 N N . ALA A 1 160 ? 39.812 -0.379 18.848 1.00 77.06 160 ALA A N 1
ATOM 1355 C CA . ALA A 1 160 ? 40.948 -1.079 19.455 1.00 77.06 160 ALA A CA 1
ATOM 1356 C C . ALA A 1 160 ? 41.803 -0.182 20.375 1.00 77.06 160 ALA A C 1
ATOM 1358 O O . ALA A 1 160 ? 42.466 -0.677 21.276 1.00 77.06 160 ALA A O 1
ATOM 1359 N N . LYS A 1 161 ? 41.809 1.143 20.162 1.00 75.50 161 LYS A N 1
ATOM 1360 C CA . LYS A 1 161 ? 42.537 2.082 21.031 1.00 75.50 161 LYS A CA 1
ATOM 1361 C C . LYS A 1 161 ? 41.778 2.420 22.320 1.00 75.50 161 LYS A C 1
ATOM 1363 O O . LYS A 1 161 ? 42.417 2.822 23.284 1.00 75.50 161 LYS A O 1
ATOM 1368 N N . VAL A 1 162 ? 40.452 2.276 22.323 1.00 72.81 162 VAL A N 1
ATOM 1369 C CA . VAL A 1 162 ? 39.621 2.447 23.524 1.00 72.81 162 VAL A CA 1
ATOM 1370 C C . VAL A 1 162 ? 39.744 1.217 24.424 1.00 72.81 162 VAL A C 1
ATOM 1372 O O . VAL A 1 162 ? 39.995 1.377 25.609 1.00 72.81 162 VAL A O 1
ATOM 1375 N N . GLU A 1 163 ? 39.718 0.009 23.850 1.00 66.50 163 GLU A N 1
ATOM 1376 C CA . GLU A 1 163 ? 39.832 -1.246 24.617 1.00 66.50 163 GLU A CA 1
ATOM 1377 C C . GLU A 1 163 ? 41.168 -1.354 25.390 1.00 66.50 163 GLU A C 1
ATOM 1379 O O . GLU A 1 163 ? 41.185 -1.836 26.512 1.00 66.50 163 GLU A O 1
ATOM 1384 N N . VAL A 1 164 ? 42.277 -0.802 24.873 1.00 60.53 164 VAL A N 1
ATOM 1385 C CA . VAL A 1 164 ? 43.583 -0.802 25.578 1.00 60.53 164 VAL A CA 1
ATOM 1386 C C . VAL A 1 164 ? 43.638 0.182 26.760 1.00 60.53 164 VAL A C 1
ATOM 1388 O O . VAL A 1 164 ? 44.501 0.050 27.620 1.00 60.53 164 VAL A O 1
ATOM 1391 N N . HIS A 1 165 ? 42.747 1.177 26.822 1.00 53.00 165 HIS A N 1
ATOM 1392 C CA . HIS A 1 165 ? 42.708 2.139 27.933 1.00 53.00 165 HIS A CA 1
ATOM 1393 C C . HIS A 1 165 ? 41.706 1.734 29.031 1.00 53.00 165 HIS A C 1
ATOM 1395 O O . HIS A 1 165 ? 41.771 2.259 30.139 1.00 53.00 165 HIS A O 1
ATOM 1401 N N . GLU A 1 166 ? 40.788 0.807 28.757 1.00 57.59 166 GLU A N 1
ATOM 1402 C CA . GLU A 1 166 ? 39.790 0.351 29.738 1.00 57.59 166 GLU A CA 1
ATOM 1403 C C . GLU A 1 166 ? 40.304 -0.788 30.643 1.00 57.59 166 GLU A C 1
ATOM 1405 O O . GLU A 1 166 ? 39.683 -1.082 31.659 1.00 57.59 166 GLU A O 1
ATOM 1410 N N . GLU A 1 167 ? 41.464 -1.390 30.349 1.00 54.94 167 GLU A N 1
ATOM 1411 C CA . GLU A 1 167 ? 42.025 -2.481 31.168 1.00 54.94 167 GLU A CA 1
ATOM 1412 C C . GLU A 1 167 ? 42.788 -2.016 32.431 1.00 54.94 167 GLU A C 1
ATOM 1414 O O . GLU A 1 167 ? 43.065 -2.842 33.300 1.00 54.94 167 GLU A O 1
ATOM 1419 N N . GLU A 1 168 ? 43.086 -0.719 32.605 1.00 55.44 168 GLU A N 1
ATOM 1420 C CA . GLU A 1 168 ? 43.746 -0.208 33.829 1.00 55.44 168 GLU A CA 1
ATOM 1421 C C . GLU A 1 168 ? 42.782 0.329 34.905 1.00 55.44 168 GLU A C 1
ATOM 1423 O O . GLU A 1 168 ? 43.224 0.679 35.997 1.00 55.44 168 GLU A O 1
ATOM 1428 N N . GLU A 1 169 ? 41.467 0.318 34.669 1.00 56.44 169 GLU A N 1
ATOM 1429 C CA . GLU A 1 169 ? 40.460 0.665 35.691 1.00 56.44 169 GLU A CA 1
ATOM 1430 C C . GLU A 1 169 ? 39.626 -0.564 36.109 1.00 56.44 169 GLU A C 1
ATOM 1432 O O . GLU A 1 169 ? 38.441 -0.501 36.423 1.00 56.44 169 GLU A O 1
ATOM 1437 N N . SER A 1 170 ? 40.289 -1.725 36.146 1.00 50.88 170 SER A N 1
ATOM 1438 C CA . SER A 1 170 ? 39.826 -2.944 36.817 1.00 50.88 170 SER A CA 1
ATOM 1439 C C . SER A 1 170 ? 39.957 -2.768 38.337 1.00 50.88 170 SER A C 1
ATOM 1441 O O . SER A 1 170 ? 40.960 -3.161 38.941 1.00 50.88 170 SER A O 1
ATOM 1443 N N . GLY A 1 171 ? 38.955 -2.153 38.970 1.00 53.22 171 GLY A N 1
ATOM 1444 C CA . GLY A 1 171 ? 39.021 -1.876 40.404 1.00 53.22 171 GLY A CA 1
ATOM 1445 C C . GLY A 1 171 ? 37.743 -1.406 41.093 1.00 53.22 171 GLY A C 1
ATOM 1446 O O . GLY A 1 171 ? 37.845 -0.585 41.993 1.00 53.22 171 GLY A O 1
ATOM 1447 N N . SER A 1 172 ? 36.557 -1.899 40.723 1.00 42.78 172 SER A N 1
ATOM 1448 C CA . SER A 1 172 ? 35.476 -2.158 41.697 1.00 42.78 172 SER A CA 1
ATOM 1449 C C . SER A 1 172 ? 34.325 -2.915 41.034 1.00 42.78 172 SER A C 1
ATOM 1451 O O . SER A 1 172 ? 33.583 -2.380 40.215 1.00 42.78 172 SER A O 1
ATOM 1453 N N . GLU A 1 173 ? 34.180 -4.187 41.395 1.00 52.00 173 GLU A N 1
ATOM 1454 C CA . GLU A 1 173 ? 33.000 -4.994 41.094 1.00 52.00 173 GLU A CA 1
ATOM 1455 C C . GLU A 1 173 ? 31.835 -4.484 41.953 1.00 52.00 173 GLU A C 1
ATOM 1457 O O . GLU A 1 173 ? 31.620 -4.911 43.085 1.00 52.00 173 GLU A O 1
ATOM 1462 N N . GLY A 1 174 ? 31.112 -3.504 41.420 1.00 44.81 174 GLY A N 1
ATOM 1463 C CA . GLY A 1 174 ? 29.745 -3.201 41.812 1.00 44.81 174 GLY A CA 1
ATOM 1464 C C . GLY A 1 174 ? 28.816 -3.790 40.763 1.00 44.81 174 GLY A C 1
ATOM 1465 O O . GLY A 1 174 ? 28.627 -3.199 39.705 1.00 44.81 174 GLY A O 1
ATOM 1466 N N . GLU A 1 175 ? 28.267 -4.966 41.051 1.00 55.28 175 GLU A N 1
ATOM 1467 C CA . GLU A 1 175 ? 27.199 -5.614 40.293 1.00 55.28 175 GLU A CA 1
ATOM 1468 C C . GLU A 1 175 ? 25.949 -4.716 40.300 1.00 55.28 175 GLU A C 1
ATOM 1470 O O . GLU A 1 175 ? 25.067 -4.837 41.147 1.00 55.28 175 GLU A O 1
ATOM 1475 N N . VAL A 1 176 ? 25.891 -3.758 39.374 1.00 50.97 176 VAL A N 1
ATOM 1476 C CA . VAL A 1 176 ? 24.672 -3.015 39.057 1.00 50.97 176 VAL A CA 1
ATOM 1477 C C . VAL A 1 176 ? 24.028 -3.739 37.888 1.00 50.97 176 VAL A C 1
ATOM 1479 O O . VAL A 1 176 ? 24.376 -3.547 36.724 1.00 50.97 176 VAL A O 1
ATOM 1482 N N . GLN A 1 177 ? 23.113 -4.638 38.234 1.00 40.72 177 GLN A N 1
ATOM 1483 C CA . GLN A 1 177 ? 22.115 -5.161 37.318 1.00 40.72 177 GLN A CA 1
ATOM 1484 C C . GLN A 1 177 ? 21.268 -3.976 36.840 1.00 40.72 177 GLN A C 1
ATOM 1486 O O . GLN A 1 177 ? 20.265 -3.628 37.457 1.00 40.72 177 GLN A O 1
ATOM 1491 N N . ASP A 1 178 ? 21.677 -3.345 35.737 1.00 45.94 178 ASP A N 1
ATOM 1492 C CA . ASP A 1 178 ? 20.780 -2.535 34.917 1.00 45.94 178 ASP A CA 1
ATOM 1493 C C . ASP A 1 178 ? 19.810 -3.491 34.217 1.00 45.94 178 ASP A C 1
ATOM 1495 O O . ASP A 1 178 ? 19.878 -3.791 33.021 1.00 45.94 178 ASP A O 1
ATOM 1499 N N . GLU A 1 179 ? 18.868 -3.974 35.021 1.00 54.81 179 GLU A N 1
ATOM 1500 C CA . GLU A 1 179 ? 17.505 -4.184 34.596 1.00 54.81 179 GLU A CA 1
ATOM 1501 C C . GLU A 1 179 ? 17.005 -2.883 33.957 1.00 54.81 179 GLU A C 1
ATOM 1503 O O . GLU A 1 179 ? 16.307 -2.071 34.558 1.00 54.81 179 GLU A O 1
ATOM 1508 N N . ILE A 1 180 ? 17.256 -2.726 32.659 1.00 48.53 180 ILE A N 1
ATOM 1509 C CA . ILE A 1 180 ? 16.251 -2.106 31.799 1.00 48.53 180 ILE A CA 1
ATOM 1510 C C . ILE A 1 180 ? 15.194 -3.182 31.560 1.00 48.53 180 ILE A C 1
ATOM 1512 O O . ILE A 1 180 ? 14.955 -3.652 30.444 1.00 48.53 180 ILE A O 1
ATOM 1516 N N . GLU A 1 181 ? 14.574 -3.598 32.666 1.00 52.38 181 GLU A N 1
ATOM 1517 C CA . GLU A 1 181 ? 13.252 -4.160 32.640 1.00 52.38 181 GLU A CA 1
ATOM 1518 C C . GLU A 1 181 ? 12.413 -3.058 32.003 1.00 52.38 181 GLU A C 1
ATOM 1520 O O . GLU A 1 181 ? 12.227 -1.958 32.526 1.00 52.38 181 GLU A O 1
ATOM 1525 N N . TYR A 1 182 ? 11.978 -3.327 30.778 1.00 55.28 182 TYR A N 1
ATOM 1526 C CA . TYR A 1 182 ? 10.784 -2.716 30.238 1.00 55.28 182 TYR A CA 1
ATOM 1527 C C . TYR A 1 182 ? 9.796 -2.648 31.404 1.00 55.28 182 TYR A C 1
ATOM 1529 O O . TYR A 1 182 ? 9.537 -3.682 32.010 1.00 55.28 182 TYR A O 1
ATOM 1537 N N . VAL A 1 183 ? 9.325 -1.453 31.770 1.00 51.91 183 VAL A N 1
ATOM 1538 C CA . VAL A 1 183 ? 8.517 -1.243 32.977 1.00 51.91 183 VAL A CA 1
ATOM 1539 C C . VAL A 1 183 ? 7.020 -1.203 32.617 1.00 51.91 183 VAL A C 1
ATOM 1541 O O . VAL A 1 183 ? 6.377 -0.168 32.798 1.00 51.91 183 VAL A O 1
ATOM 1544 N N . PRO A 1 184 ? 6.375 -2.281 32.109 1.00 56.38 184 PRO A N 1
ATOM 1545 C CA . PRO A 1 184 ? 4.933 -2.359 32.188 1.00 56.38 184 PRO A CA 1
ATOM 1546 C C . PRO A 1 184 ? 4.518 -2.610 33.641 1.00 56.38 184 PRO A C 1
ATOM 1548 O O . PRO A 1 184 ? 3.355 -2.394 33.940 1.00 56.38 184 PRO A O 1
ATOM 1551 N N . PHE A 1 185 ? 5.430 -2.991 34.552 1.00 52.91 185 PHE A N 1
ATOM 1552 C CA . PHE A 1 185 ? 5.105 -3.299 35.945 1.00 52.91 185 PHE A CA 1
ATOM 1553 C C . PHE A 1 185 ? 4.674 -2.087 36.769 1.00 52.91 185 PHE A C 1
ATOM 1555 O O . PHE A 1 185 ? 3.752 -2.227 37.556 1.00 52.91 185 PHE A O 1
ATOM 1562 N N . LEU A 1 186 ? 5.228 -0.888 36.564 1.00 56.38 186 LEU A N 1
ATOM 1563 C CA . LEU A 1 186 ? 4.769 0.309 37.289 1.00 56.38 186 LEU A CA 1
ATOM 1564 C C . LEU A 1 186 ? 3.421 0.810 36.758 1.00 56.38 186 LEU A C 1
ATOM 1566 O O . LEU A 1 186 ? 2.547 1.186 37.536 1.00 56.38 186 LEU A O 1
ATOM 1570 N N . VAL A 1 187 ? 3.195 0.725 35.444 1.00 62.00 187 VAL A N 1
ATOM 1571 C CA . VAL A 1 187 ? 1.895 1.065 34.846 1.00 62.00 187 VAL A CA 1
ATOM 1572 C C . VAL A 1 187 ? 0.842 0.013 35.217 1.00 62.00 187 VAL A C 1
ATOM 1574 O O . VAL A 1 187 ? -0.281 0.378 35.553 1.00 62.00 187 VAL A O 1
ATOM 1577 N N . HIS A 1 188 ? 1.205 -1.274 35.247 1.00 61.84 188 HIS A N 1
ATOM 1578 C CA . HIS A 1 188 ? 0.351 -2.362 35.729 1.00 61.84 188 HIS A CA 1
ATOM 1579 C C . HIS A 1 188 ? 0.122 -2.311 37.234 1.00 61.84 188 HIS A C 1
ATOM 1581 O O . HIS A 1 188 ? -0.986 -2.609 37.639 1.00 61.84 188 HIS A O 1
ATOM 1587 N N . ALA A 1 189 ? 1.097 -1.944 38.064 1.00 65.19 189 ALA A N 1
ATOM 1588 C CA . ALA A 1 189 ? 0.926 -1.867 39.514 1.00 65.19 189 ALA A CA 1
ATOM 1589 C C . ALA A 1 189 ? 0.021 -0.695 39.887 1.00 65.19 189 ALA A C 1
ATOM 1591 O O . ALA A 1 189 ? -0.864 -0.856 40.719 1.00 65.19 189 ALA A O 1
ATOM 1592 N N . VAL A 1 190 ? 0.156 0.453 39.215 1.00 67.38 190 VAL A N 1
ATOM 1593 C CA . VAL A 1 190 ? -0.752 1.590 39.414 1.00 67.38 190 VAL A CA 1
ATOM 1594 C C . VAL A 1 190 ? -2.146 1.282 38.856 1.00 67.38 190 VAL A C 1
ATOM 1596 O O . VAL A 1 190 ? -3.136 1.582 39.519 1.00 67.38 190 VAL A O 1
ATOM 1599 N N . LEU A 1 191 ? -2.263 0.615 37.698 1.00 67.50 191 LEU A N 1
ATOM 1600 C CA . LEU A 1 191 ? -3.558 0.134 37.190 1.00 67.50 191 LEU A CA 1
ATOM 1601 C C . LEU A 1 191 ? -4.169 -0.955 38.079 1.00 67.50 191 LEU A C 1
ATOM 1603 O O . LEU A 1 191 ? -5.369 -0.921 38.306 1.00 67.50 191 LEU A O 1
ATOM 1607 N N . ALA A 1 192 ? -3.386 -1.896 38.603 1.00 68.12 192 ALA A N 1
ATOM 1608 C CA . ALA A 1 192 ? -3.848 -2.979 39.468 1.00 68.12 192 ALA A CA 1
ATOM 1609 C C . ALA A 1 192 ? -4.235 -2.463 40.856 1.00 68.12 192 ALA A C 1
ATOM 1611 O O . ALA A 1 192 ? -5.237 -2.917 41.400 1.00 68.12 192 ALA A O 1
ATOM 1612 N N . PHE A 1 193 ? -3.515 -1.478 41.398 1.00 71.31 193 PHE A N 1
ATOM 1613 C CA . PHE A 1 193 ? -3.884 -0.782 42.630 1.00 71.31 193 PHE A CA 1
ATOM 1614 C C . PHE A 1 193 ? -5.186 0.012 42.435 1.00 71.31 193 PHE A C 1
ATOM 1616 O O . PHE A 1 193 ? -6.121 -0.138 43.212 1.00 71.31 193 PHE A O 1
ATOM 1623 N N . MET A 1 194 ? -5.321 0.739 41.319 1.00 69.50 194 MET A N 1
ATOM 1624 C CA . MET A 1 194 ? -6.555 1.460 40.966 1.00 69.50 194 MET A CA 1
ATOM 1625 C C . MET A 1 194 ? -7.735 0.538 40.603 1.00 69.50 194 MET A C 1
ATOM 1627 O O . MET A 1 194 ? -8.890 0.931 40.752 1.00 69.50 194 MET A O 1
ATOM 1631 N N . LEU A 1 195 ? -7.481 -0.676 40.105 1.00 64.62 195 LEU A N 1
ATOM 1632 C CA . LEU A 1 195 ? -8.515 -1.661 39.764 1.00 64.62 195 LEU A CA 1
ATOM 1633 C C . LEU A 1 195 ? -8.917 -2.536 40.960 1.00 64.62 195 LEU A C 1
ATOM 1635 O O . LEU A 1 195 ? -10.059 -2.992 40.991 1.00 64.62 195 LEU A O 1
ATOM 1639 N N . SER A 1 196 ? -8.038 -2.740 41.947 1.00 65.12 196 SER A N 1
ATOM 1640 C CA . SER A 1 196 ? -8.340 -3.544 43.142 1.00 65.12 196 SER A CA 1
ATOM 1641 C C . SER A 1 196 ? -9.365 -2.869 44.056 1.00 65.12 196 SER A C 1
ATOM 1643 O O . SER A 1 196 ? -10.224 -3.555 44.600 1.00 65.12 196 SER A O 1
ATOM 1645 N N . ASP A 1 197 ? -9.379 -1.534 44.124 1.00 58.91 197 ASP A N 1
ATOM 1646 C CA . ASP A 1 197 ? -10.414 -0.787 44.859 1.00 58.91 197 ASP A CA 1
ATOM 1647 C C . ASP A 1 197 ? -11.758 -0.704 44.106 1.00 58.91 197 ASP A C 1
ATOM 1649 O O . ASP A 1 197 ? -12.795 -0.377 44.686 1.00 58.91 197 ASP A O 1
ATOM 1653 N N . LEU A 1 198 ? -11.775 -1.023 42.805 1.00 57.41 198 LEU A N 1
ATOM 1654 C CA . LEU A 1 198 ? -12.975 -0.972 41.960 1.00 57.41 198 LEU A CA 1
ATOM 1655 C C . LEU A 1 198 ? -13.760 -2.291 41.904 1.00 57.41 198 LEU A C 1
ATOM 1657 O O . LEU A 1 198 ? -14.860 -2.312 41.343 1.00 57.41 198 LEU A O 1
ATOM 1661 N N . ILE A 1 199 ? -13.220 -3.373 42.471 1.00 55.41 199 ILE A N 1
ATOM 1662 C CA . ILE A 1 199 ? -13.884 -4.674 42.575 1.00 55.41 199 ILE A CA 1
ATOM 1663 C C . ILE A 1 199 ? -14.206 -4.914 44.050 1.00 55.41 199 ILE A C 1
ATOM 1665 O O . ILE A 1 199 ? -13.580 -5.729 44.718 1.00 55.41 199 ILE A O 1
ATOM 1669 N N . GLN A 1 200 ? -15.217 -4.217 44.571 1.00 61.38 200 GLN A N 1
ATOM 1670 C CA . GLN A 1 200 ? -15.895 -4.727 45.759 1.00 61.38 200 GLN A CA 1
ATOM 1671 C C . GLN A 1 200 ? -16.733 -5.944 45.331 1.00 61.38 200 GLN A C 1
ATOM 1673 O O . GLN A 1 200 ? -17.635 -5.795 44.496 1.00 61.38 200 GLN A O 1
ATOM 1678 N N . PRO A 1 201 ? -16.462 -7.155 45.850 1.00 50.62 201 PRO A N 1
ATOM 1679 C CA . PRO A 1 201 ? -17.306 -8.311 45.590 1.00 50.62 201 PRO A CA 1
ATOM 1680 C C . PRO A 1 201 ? -18.676 -8.063 46.236 1.00 50.62 201 PRO A C 1
ATOM 1682 O O . PRO A 1 201 ? -18.822 -8.177 47.447 1.00 50.62 201 PRO A O 1
ATOM 1685 N N . GLY A 1 202 ? -19.686 -7.688 45.446 1.00 58.44 202 GLY A N 1
ATOM 1686 C CA . G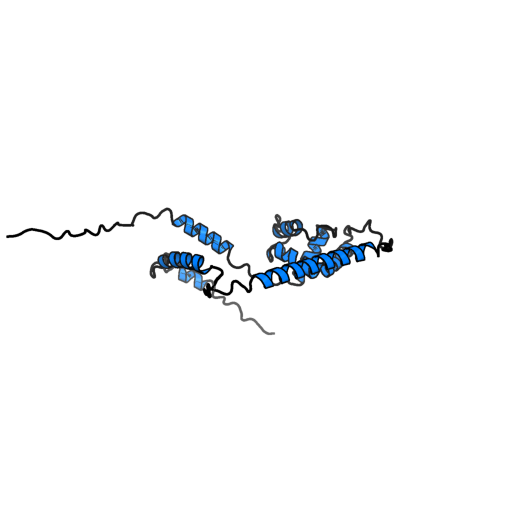LY A 1 202 ? -21.059 -7.608 45.958 1.00 58.44 202 GLY A CA 1
ATOM 1687 C C . GLY A 1 202 ? -22.017 -6.640 45.274 1.00 58.44 202 GLY A C 1
ATOM 1688 O O . GLY A 1 202 ? -23.218 -6.753 45.497 1.00 58.44 202 GLY A O 1
ATOM 1689 N N . THR A 1 203 ? -21.556 -5.721 44.422 1.00 53.66 203 THR A N 1
ATOM 1690 C CA . THR A 1 203 ? -22.450 -4.731 43.797 1.00 53.66 203 THR A CA 1
ATOM 1691 C C . THR A 1 203 ? -22.366 -4.780 42.277 1.00 53.66 203 THR A C 1
ATOM 1693 O O . THR A 1 203 ? -21.806 -3.914 41.616 1.00 53.66 203 THR A O 1
ATOM 1696 N N . CYS A 1 204 ? -22.975 -5.808 41.685 1.00 54.34 204 CYS A N 1
ATOM 1697 C CA . CYS A 1 204 ? -23.412 -5.712 40.295 1.00 54.34 204 CYS A CA 1
ATOM 1698 C C . CYS A 1 204 ? -24.605 -4.739 40.255 1.00 54.34 204 CYS A C 1
ATOM 1700 O O . CYS A 1 204 ? -25.663 -5.083 40.780 1.00 54.34 204 CYS A O 1
ATOM 1702 N N . PRO A 1 205 ? -24.497 -3.551 39.628 1.00 61.88 205 PRO A N 1
ATOM 1703 C CA . PRO A 1 205 ? -25.623 -2.621 39.509 1.00 61.88 205 PRO A CA 1
ATOM 1704 C C . PRO A 1 205 ? -26.672 -3.097 38.492 1.00 61.88 205 PRO A C 1
ATOM 1706 O O . PRO A 1 205 ? -27.663 -2.411 38.250 1.00 61.88 205 PRO A O 1
ATOM 1709 N N . LEU A 1 206 ? -26.461 -4.260 37.865 1.00 58.16 206 LEU A N 1
ATOM 1710 C CA . LEU A 1 206 ? -27.420 -4.843 36.945 1.00 58.16 206 LEU A CA 1
ATOM 1711 C C . LEU A 1 206 ? -28.463 -5.632 37.733 1.00 58.16 206 LEU A C 1
ATOM 1713 O O . LEU A 1 206 ? -28.113 -6.595 38.420 1.00 58.16 206 LEU A O 1
ATOM 1717 N N . PRO A 1 207 ? -29.747 -5.261 37.626 1.00 62.72 207 PRO A N 1
ATOM 1718 C CA . PRO A 1 207 ? -30.788 -5.989 38.309 1.00 62.72 207 PRO A CA 1
ATOM 1719 C C . PRO A 1 207 ? -30.837 -7.435 37.780 1.00 62.72 207 PRO A C 1
ATOM 1721 O O . PRO A 1 207 ? -30.678 -7.662 36.574 1.00 62.72 207 PRO A O 1
ATOM 1724 N N . PRO A 1 208 ? -31.075 -8.430 38.652 1.00 59.66 208 PRO A N 1
ATOM 1725 C CA . PRO A 1 208 ? -30.909 -9.855 38.341 1.00 59.66 208 PRO A CA 1
ATOM 1726 C C . PRO A 1 208 ? -31.747 -10.348 37.148 1.00 59.66 208 PRO A C 1
ATOM 1728 O O . PRO A 1 208 ? -31.412 -11.350 36.520 1.00 59.66 208 PRO A O 1
ATOM 1731 N N . HIS A 1 209 ? -32.796 -9.620 36.761 1.00 61.66 209 HIS A N 1
ATOM 1732 C CA . HIS A 1 209 ? -33.624 -9.946 35.601 1.00 61.66 209 HIS A CA 1
ATOM 1733 C C . HIS A 1 209 ? -32.993 -9.586 34.239 1.00 61.66 209 HIS A C 1
ATOM 1735 O O . HIS A 1 209 ? -33.413 -10.130 33.216 1.00 61.66 209 HIS A O 1
ATOM 1741 N N . ALA A 1 210 ? -31.984 -8.708 34.187 1.00 60.56 210 ALA A N 1
ATOM 1742 C CA . ALA A 1 210 ? -31.346 -8.302 32.930 1.00 60.56 210 ALA A CA 1
ATOM 1743 C C . ALA A 1 210 ? -30.344 -9.349 32.399 1.00 60.56 210 ALA A C 1
ATOM 1745 O O . ALA A 1 210 ? -30.274 -9.576 31.189 1.00 60.56 210 ALA A O 1
ATOM 1746 N N . CYS A 1 211 ? -29.631 -10.060 33.285 1.00 54.88 211 CYS A N 1
ATOM 1747 C CA . CYS A 1 211 ? -28.655 -11.087 32.891 1.00 54.88 211 CYS A CA 1
ATOM 1748 C C . CYS A 1 211 ? -29.296 -12.321 32.232 1.00 54.88 211 CYS A C 1
ATOM 1750 O O . CYS A 1 211 ? -28.733 -12.887 31.294 1.00 54.88 211 CYS A O 1
ATOM 1752 N N . ALA A 1 212 ? -30.500 -12.718 32.656 1.00 59.41 212 ALA A N 1
ATOM 1753 C CA . ALA A 1 212 ? -31.171 -13.907 32.123 1.00 59.41 212 ALA A CA 1
ATOM 1754 C C . ALA A 1 212 ? -31.614 -13.752 30.651 1.00 59.41 212 ALA A C 1
ATOM 1756 O O . ALA A 1 212 ? -31.616 -14.723 29.887 1.00 59.41 212 ALA A O 1
ATOM 1757 N N . ARG A 1 213 ? -31.946 -12.526 30.213 1.00 60.25 213 ARG A N 1
ATOM 1758 C CA . ARG A 1 213 ? -32.342 -12.261 28.817 1.00 60.25 213 ARG A CA 1
ATOM 1759 C C . ARG A 1 213 ? -31.165 -12.274 27.844 1.00 60.25 213 ARG A C 1
ATOM 1761 O O . ARG A 1 213 ? -31.360 -12.653 26.692 1.00 60.25 213 ARG A O 1
ATOM 1768 N N . TYR A 1 214 ? -29.964 -11.905 28.288 1.00 60.28 214 TYR A N 1
ATOM 1769 C CA . TYR A 1 214 ? -28.790 -11.865 27.414 1.00 60.28 214 TYR A CA 1
ATOM 1770 C C . TYR A 1 214 ? -28.271 -13.273 27.081 1.00 60.28 214 TYR A C 1
ATOM 1772 O O . TYR A 1 214 ? -28.009 -13.577 25.919 1.00 60.28 214 TYR A O 1
ATOM 1780 N N . LEU A 1 215 ? -28.235 -14.178 28.065 1.00 58.50 215 LEU A N 1
ATOM 1781 C CA . LEU A 1 215 ? -27.781 -15.561 27.853 1.00 58.50 215 LEU A CA 1
ATOM 1782 C C . LEU A 1 215 ? -28.778 -16.421 27.060 1.00 58.50 215 LEU A C 1
ATOM 1784 O O . LEU A 1 215 ? -28.376 -17.362 26.380 1.00 58.50 215 LEU A O 1
ATOM 1788 N N . SER A 1 216 ? -30.066 -16.072 27.075 1.00 61.47 216 SER A N 1
ATOM 1789 C CA . SER A 1 216 ? -31.087 -16.795 26.303 1.00 61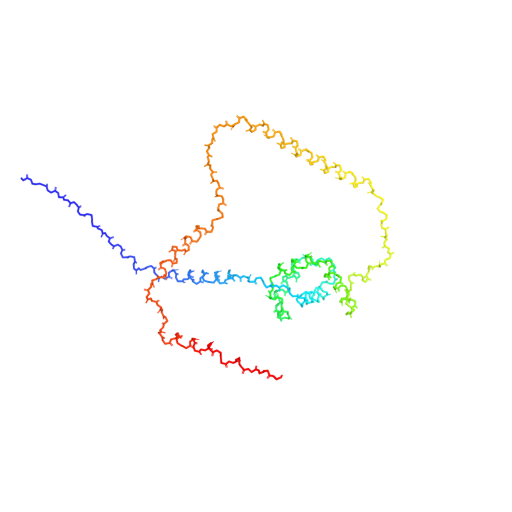.47 216 SER A CA 1
ATOM 1790 C C . SER A 1 216 ? -31.078 -16.448 24.808 1.00 61.47 216 SER A C 1
ATOM 1792 O O . SER A 1 216 ? -31.585 -17.222 24.003 1.00 61.47 216 SER A O 1
ATOM 1794 N N . ARG A 1 217 ? -30.494 -15.306 24.409 1.00 58.72 217 ARG A N 1
ATOM 1795 C CA . ARG A 1 217 ? -30.506 -14.833 23.011 1.00 58.72 217 ARG A CA 1
ATOM 1796 C C . ARG A 1 217 ? -29.347 -15.358 22.157 1.00 58.72 217 ARG A C 1
ATOM 1798 O O . ARG A 1 217 ? -29.378 -15.185 20.946 1.00 58.72 217 ARG A O 1
ATOM 1805 N N . HIS A 1 218 ? -28.359 -16.010 22.772 1.00 56.66 218 HIS A N 1
ATOM 1806 C CA . HIS A 1 218 ? -27.175 -16.555 22.092 1.00 56.66 218 HIS A CA 1
ATOM 1807 C C . HIS A 1 218 ? -27.079 -18.087 22.128 1.00 56.66 218 HIS A C 1
ATOM 1809 O O . HIS A 1 218 ? -26.054 -18.652 21.751 1.00 56.66 218 HIS A O 1
ATOM 1815 N N . ARG A 1 219 ? -28.147 -18.784 22.535 1.00 56.12 219 ARG A N 1
ATOM 1816 C CA . ARG A 1 219 ? -28.248 -20.237 22.365 1.00 56.12 219 ARG A CA 1
ATOM 1817 C C . ARG A 1 219 ? -28.807 -20.525 20.971 1.00 56.12 219 ARG A C 1
ATOM 1819 O O . ARG A 1 219 ? -30.012 -20.628 20.792 1.00 56.12 219 ARG A O 1
ATOM 1826 N N . ASP A 1 220 ? -27.907 -20.563 19.997 1.00 58.97 220 ASP A N 1
ATOM 1827 C CA . ASP A 1 220 ? -28.165 -20.860 18.584 1.00 58.97 220 ASP A CA 1
ATOM 1828 C C . ASP A 1 220 ? -28.720 -22.299 18.418 1.00 58.97 220 ASP A C 1
ATOM 1830 O O . ASP A 1 220 ? -28.008 -23.252 18.743 1.00 58.97 220 ASP A O 1
ATOM 1834 N N . PRO A 1 221 ? -29.960 -22.515 17.929 1.00 60.41 221 PRO A N 1
ATOM 1835 C CA . PRO A 1 221 ? -30.509 -23.853 17.683 1.00 60.41 221 PRO A CA 1
ATOM 1836 C C . PRO A 1 221 ? -30.272 -24.367 16.244 1.00 60.41 221 PRO A C 1
ATOM 1838 O O . PRO A 1 221 ? -30.967 -25.267 15.786 1.00 60.41 221 PRO A O 1
ATOM 1841 N N . GLY A 1 222 ? -29.322 -23.800 15.492 1.00 60.22 222 GLY A N 1
ATOM 1842 C CA . GLY A 1 222 ? -29.354 -23.854 14.024 1.00 60.22 222 GLY A CA 1
ATOM 1843 C C . GLY A 1 222 ? -28.254 -24.615 13.276 1.00 60.22 222 GLY A C 1
ATOM 1844 O O . GLY A 1 222 ? -27.941 -24.204 12.161 1.00 60.22 222 GLY A O 1
ATOM 1845 N N . ARG A 1 223 ? -27.637 -25.687 13.804 1.00 57.31 223 ARG A N 1
ATOM 1846 C CA . ARG A 1 223 ? -26.618 -26.440 13.028 1.00 57.31 223 ARG A CA 1
ATOM 1847 C C . ARG A 1 223 ? -26.768 -27.959 13.056 1.00 57.31 223 ARG A C 1
ATOM 1849 O O . ARG A 1 223 ? -25.829 -28.683 13.363 1.00 57.31 223 ARG A O 1
ATOM 1856 N N . THR A 1 224 ? -27.938 -28.433 12.644 1.00 68.12 224 THR A N 1
ATOM 1857 C CA . THR A 1 224 ? -28.123 -29.795 12.123 1.00 68.12 224 THR A CA 1
ATOM 1858 C C . THR A 1 224 ? -28.935 -29.740 10.831 1.00 68.12 224 THR A C 1
ATOM 1860 O O . THR A 1 224 ? -30.158 -29.687 10.871 1.00 68.12 224 THR A O 1
ATOM 1863 N N . ALA A 1 225 ? -28.247 -29.717 9.692 1.00 59.38 225 ALA A N 1
ATOM 1864 C CA . ALA A 1 225 ? -28.741 -30.140 8.378 1.00 59.38 225 ALA A CA 1
ATOM 1865 C C . ALA A 1 225 ? -27.537 -30.156 7.425 1.00 59.38 225 ALA A C 1
ATOM 1867 O O . ALA A 1 225 ? -26.718 -29.245 7.480 1.00 59.38 225 ALA A O 1
ATOM 1868 N N . SER A 1 226 ? -27.330 -31.082 6.505 1.00 61.28 226 SER A N 1
ATOM 1869 C CA . SER A 1 226 ? -27.809 -32.439 6.266 1.00 61.28 226 SER A CA 1
ATOM 1870 C C . SER A 1 226 ? -26.816 -32.961 5.222 1.00 61.28 226 SER A C 1
ATOM 1872 O O . SER A 1 226 ? -26.554 -32.255 4.248 1.00 61.28 226 SER A O 1
ATOM 1874 N N . LEU A 1 227 ? -26.226 -34.140 5.437 1.00 64.12 227 LEU A N 1
ATOM 1875 C CA . LEU A 1 227 ? -25.594 -34.886 4.349 1.00 64.12 227 LEU A CA 1
ATOM 1876 C C . LEU A 1 227 ? -26.709 -35.405 3.440 1.00 64.12 227 LEU A C 1
ATOM 1878 O O . LEU A 1 227 ? -27.556 -36.163 3.915 1.00 64.12 227 LEU A O 1
ATOM 1882 N N . GLN A 1 228 ? -26.659 -35.035 2.165 1.00 69.81 228 GLN A N 1
ATOM 1883 C CA . GLN A 1 228 ? -27.100 -35.851 1.035 1.00 69.81 228 GLN A CA 1
ATOM 1884 C C . GLN A 1 228 ? -26.135 -35.623 -0.123 1.00 69.81 228 GLN A C 1
ATOM 1886 O O . GLN A 1 228 ? -25.726 -34.455 -0.312 1.00 69.81 228 GLN A O 1
#

Secondary structure (DSSP, 8-state):
--------------------SSHHHHHHHHHHHHHHHS----PPPPHHHHHHHHHHHHHH--SSTTTTSHHHHHHHHH-TT-TTGGGGGS-HHHHHHHHHHTHHHHHHHHHHHHHHTT---GGGG--TT--------HHHHHHHHHHHHHHHHHHHHHHHHHHHHHTT---------------HHHHHHHHHHHHHTT--TT---S-HHHHHHHHHTS----------

pLDDT: mean 72.01, std 18.88, range [40.72, 98.38]

Radius of gyration: 34.2 Å; chains: 1; bounding box: 77×51×123 Å

Organism: NCBI:txid230809

InterPro domains:
  IPR009057 Homedomain-like superfamily [SSF46689] (43-101)
  IPR015010 TERF2-interacting telomeric protein 1, Myb domain [PF08914] (45-102)